Protein AF-A0A7V1ICW1-F1 (afdb_monomer)

Mean predicted aligned error: 18.24 Å

Secondary structure (DSSP, 8-state):
--------------------------------PPP---------------PPP--------PPP---------------------------HHHHHHHHHHHHHHHHHHHHHHHHTTTPPP--HHHHHB---SBPEEE--SSHHHHHHHHHHHHHHHHT-S-HHHHHHHHHHHHHHS--B-STTEE--EEEETT-SS-EEEEEEEEEEE----TT-PPEEEEEEEEEESS-HHHHHHHHHHHHHHHH-HHHHHHHHH--BHHHHHHHHHHHHHHTT-

Structure (mmCIF, N/CA/C/O backbone):
data_AF-A0A7V1ICW1-F1
#
_entry.id   AF-A0A7V1ICW1-F1
#
loop_
_atom_site.group_PDB
_atom_site.id
_atom_site.type_symbol
_atom_site.label_atom_id
_atom_site.label_alt_id
_atom_site.label_comp_id
_atom_site.label_asym_id
_atom_site.label_entity_id
_atom_site.label_seq_id
_atom_site.pdbx_PDB_ins_code
_atom_site.Cartn_x
_atom_site.Cartn_y
_atom_site.Cartn_z
_atom_site.occupancy
_atom_site.B_iso_or_equiv
_atom_site.auth_seq_id
_atom_site.auth_comp_id
_atom_site.auth_asym_id
_atom_site.auth_atom_id
_atom_site.pdbx_PDB_model_num
ATOM 1 N N . MET A 1 1 ? -9.438 1.870 57.650 1.00 34.34 1 MET A N 1
ATOM 2 C CA . MET A 1 1 ? -9.182 0.660 56.841 1.00 34.34 1 MET A CA 1
ATOM 3 C C . MET A 1 1 ? -10.329 0.538 55.841 1.00 34.34 1 MET A C 1
ATOM 5 O O . MET A 1 1 ? -11.460 0.419 56.280 1.00 34.34 1 MET A O 1
ATOM 9 N N . ARG A 1 2 ? -9.999 0.618 54.542 1.00 37.22 2 ARG A N 1
ATOM 10 C CA . ARG A 1 2 ? -10.827 0.477 53.319 1.00 37.22 2 ARG A CA 1
ATOM 11 C C . ARG A 1 2 ? -11.841 1.576 52.922 1.00 37.22 2 ARG A C 1
ATOM 13 O O . ARG A 1 2 ? -12.372 2.254 53.793 1.00 37.22 2 ARG A O 1
ATOM 20 N N . PRO A 1 3 ? -12.009 1.793 51.595 1.00 44.03 3 PRO A N 1
ATOM 21 C CA . PRO A 1 3 ? -12.274 3.101 51.007 1.00 44.03 3 PRO A CA 1
ATOM 22 C C . PRO A 1 3 ? -13.606 3.192 50.240 1.00 44.03 3 PRO A C 1
ATOM 24 O O . PRO A 1 3 ? -14.319 2.216 50.048 1.00 44.03 3 PRO A O 1
ATOM 27 N N . SER A 1 4 ? -13.880 4.423 49.814 1.00 38.97 4 SER A N 1
ATOM 28 C CA . SER A 1 4 ? -15.019 4.946 49.061 1.00 38.97 4 SER A CA 1
ATOM 29 C C . SER A 1 4 ? -15.261 4.317 47.683 1.00 38.97 4 SER A C 1
ATOM 31 O O . SER A 1 4 ? -14.354 4.326 46.848 1.00 38.97 4 SER A O 1
ATOM 33 N N . ASP A 1 5 ? -16.517 3.968 47.398 1.00 38.66 5 ASP A N 1
ATOM 34 C CA . ASP A 1 5 ? -17.036 3.831 46.036 1.00 38.66 5 ASP A CA 1
ATOM 35 C C . ASP A 1 5 ? -17.426 5.211 45.492 1.00 38.66 5 ASP A C 1
ATOM 37 O O . ASP A 1 5 ? -18.295 5.900 46.030 1.00 38.66 5 ASP A O 1
ATOM 41 N N . ARG A 1 6 ? -16.755 5.630 44.416 1.00 38.66 6 ARG A N 1
ATOM 42 C CA . ARG A 1 6 ? -17.116 6.802 43.617 1.00 38.66 6 ARG A CA 1
ATOM 43 C C . ARG A 1 6 ? -17.414 6.341 42.196 1.00 38.66 6 ARG A C 1
ATOM 45 O O . ARG A 1 6 ? -16.529 5.917 41.462 1.00 38.66 6 ARG A O 1
ATOM 52 N N . THR A 1 7 ? -18.682 6.447 41.828 1.00 43.31 7 THR A N 1
ATOM 53 C CA . THR A 1 7 ? -19.190 6.354 40.462 1.00 43.31 7 THR A CA 1
ATOM 54 C C . THR A 1 7 ? -18.927 7.668 39.720 1.00 43.31 7 THR A C 1
ATOM 56 O O . THR A 1 7 ? -19.392 8.719 40.159 1.00 43.31 7 THR A O 1
ATOM 59 N N . SER A 1 8 ? -18.239 7.620 38.580 1.00 35.22 8 SER A N 1
ATOM 60 C CA . SER A 1 8 ? -18.209 8.697 37.573 1.00 35.22 8 SER A CA 1
ATOM 61 C C . SER A 1 8 ? -17.767 8.085 36.239 1.00 35.22 8 SER A C 1
ATOM 63 O O . SER A 1 8 ? -16.682 7.523 36.144 1.00 35.22 8 SER A O 1
ATOM 65 N N . SER A 1 9 ? -18.688 7.922 35.291 1.00 35.72 9 SER A N 1
ATOM 66 C CA . SER A 1 9 ? -18.998 8.870 34.205 1.00 35.72 9 SER A CA 1
ATOM 67 C C . SER A 1 9 ? -18.291 8.477 32.903 1.00 35.72 9 SER A C 1
ATOM 69 O O . SER A 1 9 ? -17.176 8.907 32.618 1.00 35.72 9 SER A O 1
ATOM 71 N N . ALA A 1 10 ? -18.977 7.661 32.104 1.00 31.80 10 ALA A N 1
ATOM 72 C CA . ALA A 1 10 ? -18.651 7.439 30.705 1.00 31.80 10 ALA A CA 1
ATOM 73 C C . ALA A 1 10 ? -19.258 8.575 29.860 1.00 31.80 10 ALA A C 1
ATOM 75 O O . ALA A 1 10 ? -20.466 8.624 29.641 1.00 31.80 10 ALA A O 1
ATOM 76 N N . SER A 1 11 ? -18.415 9.495 29.398 1.00 37.97 11 SER A N 1
ATOM 77 C CA . SER A 1 11 ? -18.616 10.262 28.163 1.00 37.97 11 SER A CA 1
ATOM 78 C C . SER A 1 11 ? -18.105 9.378 27.008 1.00 37.97 11 SER A C 1
ATOM 80 O O . SER A 1 11 ? -17.059 8.754 27.121 1.00 37.97 11 SER A O 1
ATOM 82 N N . GLY A 1 12 ? -18.794 9.141 25.894 1.00 28.47 12 GLY A N 1
ATOM 83 C CA . GLY A 1 12 ? -19.665 10.021 25.127 1.00 28.47 12 GLY A CA 1
ATOM 84 C C . GLY A 1 12 ? -18.974 10.357 23.799 1.00 28.47 12 GLY A C 1
ATOM 85 O O . GLY A 1 12 ? -18.567 11.495 23.613 1.00 28.47 12 GLY A O 1
ATOM 86 N N . TRP A 1 13 ? -18.803 9.378 22.898 1.00 30.16 13 TRP A N 1
ATOM 87 C CA . TRP A 1 13 ? -18.283 9.592 21.534 1.00 30.16 13 TRP A CA 1
ATOM 88 C C . TRP A 1 13 ? -19.380 9.269 20.497 1.00 30.16 13 TRP A C 1
ATOM 90 O O . TRP A 1 13 ? -19.881 8.142 20.493 1.00 30.16 13 TRP A O 1
ATOM 100 N N . PRO A 1 14 ? -19.792 10.218 19.630 1.00 33.97 14 PRO A N 1
ATOM 101 C CA . PRO A 1 14 ? -20.944 10.050 18.748 1.00 33.97 14 PRO A CA 1
ATOM 102 C C . PRO A 1 14 ? -20.532 9.726 17.301 1.00 33.97 14 PRO A C 1
ATOM 104 O O . PRO A 1 14 ? -20.116 10.609 16.559 1.00 33.97 14 PRO A O 1
ATOM 107 N N . TRP A 1 15 ? -20.715 8.481 16.850 1.00 34.22 15 TRP A N 1
ATOM 108 C CA . TRP A 1 15 ? -20.766 8.174 15.403 1.00 34.22 15 TRP A CA 1
ATOM 109 C C . TRP A 1 15 ? -21.850 7.159 14.997 1.00 34.22 15 TRP A C 1
ATOM 111 O O . TRP A 1 15 ? -22.071 6.911 13.812 1.00 34.22 15 TRP A O 1
ATOM 121 N N . ALA A 1 16 ? -22.627 6.630 15.943 1.00 32.66 16 ALA A N 1
ATOM 122 C CA . ALA A 1 16 ? -23.669 5.648 15.654 1.00 32.66 16 ALA A CA 1
ATOM 123 C C . ALA A 1 16 ? -25.040 6.299 15.390 1.00 32.66 16 ALA A C 1
ATOM 125 O O . ALA A 1 16 ? -25.908 6.269 16.256 1.00 32.66 16 ALA A O 1
ATOM 126 N N . ALA A 1 17 ? -25.270 6.868 14.198 1.00 31.36 17 ALA A N 1
ATOM 127 C CA . ALA A 1 17 ? -26.638 7.161 13.736 1.00 31.36 17 ALA A CA 1
ATOM 128 C C . ALA A 1 17 ? -26.757 7.465 12.228 1.00 31.36 17 ALA A C 1
ATOM 130 O O . ALA A 1 17 ? -26.978 8.617 11.851 1.00 31.36 17 ALA A O 1
ATOM 131 N N . ARG A 1 18 ? -26.753 6.440 11.355 1.00 30.56 18 ARG A N 1
ATOM 132 C CA . ARG A 1 18 ? -27.655 6.426 10.177 1.00 30.56 18 ARG A CA 1
ATOM 133 C C . ARG A 1 18 ? -27.788 5.048 9.515 1.00 30.56 18 ARG A C 1
ATOM 135 O O . ARG A 1 18 ? -27.240 4.790 8.453 1.00 30.56 18 ARG A O 1
ATOM 142 N N . CYS A 1 19 ? -28.617 4.181 10.092 1.00 28.89 19 CYS A N 1
ATOM 143 C CA . CYS A 1 19 ? -29.164 3.022 9.386 1.00 28.89 19 CYS A CA 1
ATOM 144 C C . CYS A 1 19 ? -30.633 3.316 9.037 1.00 28.89 19 CYS A C 1
ATOM 146 O O . CYS A 1 19 ? -31.509 3.260 9.900 1.00 28.89 19 CYS A O 1
ATOM 148 N N . ARG A 1 20 ? -30.930 3.668 7.777 1.00 32.91 20 ARG A N 1
ATOM 149 C CA . ARG A 1 20 ? -32.311 3.700 7.260 1.00 32.91 20 ARG A CA 1
ATOM 150 C C . ARG A 1 20 ? -32.438 2.854 5.997 1.00 32.91 20 ARG A C 1
ATOM 152 O O . ARG A 1 20 ? -32.025 3.246 4.915 1.00 32.91 20 ARG A O 1
ATOM 159 N N . ARG A 1 21 ? -33.075 1.698 6.205 1.00 34.56 21 ARG A N 1
ATOM 160 C CA . ARG A 1 21 ? -33.970 0.943 5.313 1.00 34.56 21 ARG A CA 1
ATOM 161 C C . ARG A 1 21 ? -34.035 1.411 3.850 1.00 34.56 21 ARG A C 1
ATOM 163 O O . ARG A 1 21 ? -34.712 2.389 3.546 1.00 34.56 21 ARG A O 1
ATOM 170 N N . ARG A 1 22 ? -33.606 0.533 2.940 1.00 31.30 22 ARG A N 1
ATOM 171 C CA . ARG A 1 22 ? -34.372 0.222 1.721 1.00 31.30 22 ARG A CA 1
ATOM 172 C C . ARG A 1 22 ? -34.403 -1.289 1.491 1.00 31.30 22 ARG A C 1
ATOM 174 O O . ARG A 1 22 ? -33.505 -1.865 0.897 1.00 31.30 22 ARG A O 1
ATOM 181 N N . ARG A 1 23 ? -35.489 -1.921 1.951 1.00 34.69 23 ARG A N 1
ATOM 182 C CA . ARG A 1 23 ? -35.985 -3.181 1.383 1.00 34.69 23 ARG A CA 1
ATOM 183 C C . ARG A 1 23 ? -36.550 -2.863 -0.001 1.00 34.69 23 ARG A C 1
ATOM 185 O O . ARG A 1 23 ? -37.497 -2.085 -0.089 1.00 34.69 23 ARG A O 1
ATOM 192 N N . ARG A 1 24 ? -36.045 -3.505 -1.054 1.00 32.84 24 ARG A N 1
ATOM 193 C CA . ARG A 1 24 ? -36.865 -3.837 -2.224 1.00 32.84 24 ARG A CA 1
ATOM 194 C C . ARG A 1 24 ? -36.588 -5.272 -2.638 1.00 32.84 24 ARG A C 1
ATOM 196 O O . ARG A 1 24 ? -35.480 -5.648 -2.991 1.00 32.84 24 ARG A O 1
ATOM 203 N N . SER A 1 25 ? -37.654 -6.046 -2.522 1.00 32.25 25 SER A N 1
ATOM 204 C CA . SER A 1 25 ? -37.832 -7.401 -2.999 1.00 32.25 25 SER A CA 1
ATOM 205 C C . SER A 1 25 ? -37.635 -7.480 -4.509 1.00 32.25 25 SER A C 1
ATOM 207 O O . SER A 1 25 ? -38.340 -6.793 -5.247 1.00 32.25 25 SER A O 1
ATOM 209 N N . THR A 1 26 ? -36.797 -8.399 -4.973 1.00 33.81 26 THR A N 1
ATOM 210 C CA . THR A 1 26 ? -37.049 -9.080 -6.244 1.00 33.81 26 THR A CA 1
ATOM 211 C C . THR A 1 26 ? -36.950 -10.582 -6.021 1.00 33.81 26 THR A C 1
ATOM 213 O O . THR A 1 26 ? -35.966 -11.136 -5.544 1.00 33.81 26 THR A O 1
ATOM 216 N N . ARG A 1 27 ? -38.100 -11.197 -6.269 1.00 26.81 27 ARG A N 1
ATOM 217 C CA . ARG A 1 27 ? -38.447 -12.605 -6.195 1.00 26.81 27 ARG A CA 1
ATOM 218 C C . ARG A 1 27 ? -37.697 -13.347 -7.303 1.00 26.81 27 ARG A C 1
ATOM 220 O O . ARG A 1 27 ? -38.063 -13.204 -8.464 1.00 26.81 27 ARG A O 1
ATOM 227 N N . TRP A 1 28 ? -36.692 -14.145 -6.955 1.00 28.38 28 TRP A N 1
ATOM 228 C CA . TRP A 1 28 ? -36.103 -15.105 -7.888 1.00 28.38 28 TRP A CA 1
ATOM 229 C C . TRP A 1 28 ? -36.909 -16.403 -7.828 1.00 28.38 28 TRP A C 1
ATOM 231 O O . TRP A 1 28 ? -36.978 -17.069 -6.797 1.00 28.38 28 TRP A O 1
ATOM 241 N N . LYS A 1 29 ? -37.597 -16.705 -8.934 1.00 29.62 29 LYS A N 1
ATOM 242 C CA . LYS A 1 29 ? -38.278 -17.981 -9.164 1.00 29.62 29 LYS A CA 1
ATOM 243 C C . LYS A 1 29 ? -37.225 -19.089 -9.209 1.00 29.62 29 LYS A C 1
ATOM 245 O O . LYS A 1 29 ? -36.349 -19.070 -10.066 1.00 29.62 29 LYS A O 1
ATOM 250 N N . MET A 1 30 ? -37.359 -20.057 -8.308 1.00 29.59 30 MET A N 1
ATOM 251 C CA . MET A 1 30 ? -36.755 -21.380 -8.437 1.00 29.59 30 MET A CA 1
ATOM 252 C C . MET A 1 30 ? -37.427 -22.101 -9.609 1.00 29.59 30 MET A C 1
ATOM 254 O O . MET A 1 30 ? -38.637 -22.318 -9.589 1.00 29.59 30 MET A O 1
ATOM 258 N N . SER A 1 31 ? -36.647 -22.476 -10.616 1.00 35.06 31 SER A N 1
ATOM 259 C CA . SER A 1 31 ? -37.045 -23.436 -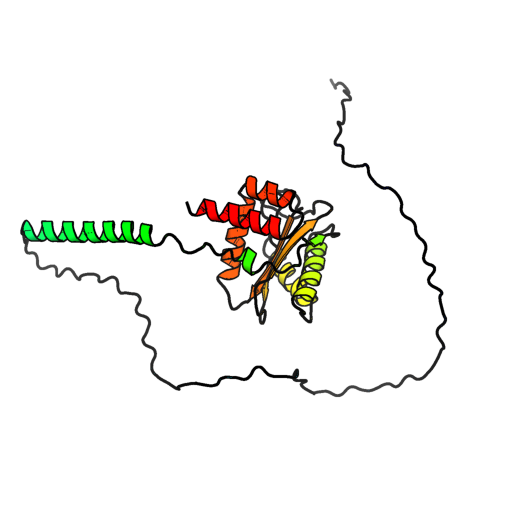11.645 1.00 35.06 31 SER A CA 1
ATOM 260 C C . SER A 1 31 ? -36.025 -24.573 -11.672 1.00 35.06 31 SER A C 1
ATOM 262 O O . SER A 1 31 ? -34.949 -24.448 -12.247 1.00 35.06 31 SER A O 1
ATOM 264 N N . SER A 1 32 ? -36.374 -25.626 -10.931 1.00 32.81 32 SER A N 1
ATOM 265 C CA . SER A 1 32 ? -36.224 -27.057 -11.241 1.00 32.81 32 SER A CA 1
ATOM 266 C C . SER A 1 32 ? -35.111 -27.517 -12.199 1.00 32.81 32 SER A C 1
ATOM 268 O O . SER A 1 32 ? -35.171 -27.287 -13.406 1.00 32.81 32 SER A O 1
ATOM 270 N N . CYS A 1 33 ? -34.198 -28.323 -11.644 1.00 27.61 33 CYS A N 1
ATOM 271 C CA . CYS A 1 33 ? -33.377 -29.315 -12.345 1.00 27.61 33 CYS A CA 1
ATOM 272 C C . CYS A 1 33 ? -34.229 -30.411 -13.015 1.00 27.61 33 CYS A C 1
ATOM 274 O O . CYS A 1 33 ? -35.233 -30.829 -12.431 1.00 27.61 33 CYS A O 1
ATOM 276 N N . PRO A 1 34 ? -33.757 -31.007 -14.122 1.00 40.69 34 PRO A N 1
ATOM 277 C CA . PRO A 1 34 ? -34.065 -32.384 -14.489 1.00 40.69 34 PRO A CA 1
ATOM 278 C C . PRO A 1 34 ? -32.923 -33.350 -14.082 1.00 40.69 34 PRO A C 1
ATOM 280 O O . PRO A 1 34 ? -31.760 -32.939 -14.036 1.00 40.69 34 PRO A O 1
ATOM 283 N N . PRO A 1 35 ? -33.213 -34.634 -13.782 1.00 44.28 35 PRO A N 1
ATOM 284 C CA . PRO A 1 35 ? -32.207 -35.597 -13.346 1.00 44.28 35 PRO A CA 1
ATOM 285 C C . PRO A 1 35 ? -31.654 -36.469 -14.486 1.00 44.28 35 PRO A C 1
ATOM 287 O O . PRO A 1 35 ? -32.382 -36.891 -15.381 1.00 44.28 35 PRO A O 1
ATOM 290 N N . GLY A 1 36 ? -30.388 -36.868 -14.327 1.00 29.86 36 GLY A N 1
ATOM 291 C CA . GLY A 1 36 ? -29.907 -38.207 -14.682 1.00 29.86 36 GLY A CA 1
ATOM 292 C C . GLY A 1 36 ? -29.057 -38.338 -15.950 1.00 29.86 36 GLY A C 1
ATOM 293 O O . GLY A 1 36 ? -29.565 -38.227 -17.057 1.00 29.86 36 GLY A O 1
ATOM 294 N N . ARG A 1 37 ? -27.801 -38.777 -15.788 1.00 32.34 37 ARG A N 1
ATOM 295 C CA . ARG A 1 37 ? -27.348 -40.182 -15.951 1.00 32.34 37 ARG A CA 1
ATOM 296 C C . ARG A 1 37 ? -25.849 -40.237 -16.271 1.00 32.34 37 ARG A C 1
ATOM 298 O O . ARG A 1 37 ? -25.343 -39.433 -17.039 1.00 32.34 37 ARG A O 1
ATOM 305 N N . GLY A 1 38 ? -25.201 -41.290 -15.769 1.00 29.59 38 GLY A N 1
ATOM 306 C CA . GLY A 1 38 ? -24.074 -41.925 -16.458 1.00 29.59 38 GLY A CA 1
ATOM 307 C C . GLY A 1 38 ? -22.689 -41.518 -15.978 1.00 29.59 38 GLY A C 1
ATOM 308 O O . GLY A 1 38 ? -22.057 -40.634 -16.542 1.00 29.59 38 GLY A O 1
ATOM 309 N N . GLY A 1 39 ? -22.187 -42.228 -14.967 1.00 30.64 39 GLY A N 1
ATOM 310 C CA . GLY A 1 39 ? -20.766 -42.234 -14.660 1.00 30.64 39 GLY A CA 1
ATOM 311 C C . GLY A 1 39 ? -19.970 -42.924 -15.767 1.00 30.64 39 GLY A C 1
ATOM 312 O O . GLY A 1 39 ? -20.335 -44.007 -16.218 1.00 30.64 39 GLY A O 1
ATOM 313 N N . THR A 1 40 ? -18.835 -42.332 -16.130 1.00 33.78 40 THR A N 1
ATOM 314 C CA . THR A 1 40 ? -17.766 -43.047 -16.827 1.00 33.78 40 THR A CA 1
ATOM 315 C C . THR A 1 40 ? -16.438 -42.671 -16.191 1.00 33.78 40 THR A C 1
ATOM 317 O O . THR A 1 40 ? -15.998 -41.525 -16.209 1.00 33.78 40 THR A O 1
ATOM 320 N N . ARG A 1 41 ? -15.834 -43.678 -15.565 1.00 32.28 41 ARG A N 1
ATOM 321 C CA . ARG A 1 41 ? -14.498 -43.691 -14.979 1.00 32.28 41 ARG A CA 1
ATOM 322 C C . ARG A 1 41 ? -13.478 -43.616 -16.121 1.00 32.28 41 ARG A C 1
ATOM 324 O O . ARG A 1 41 ? -13.393 -44.562 -16.897 1.00 32.28 41 ARG A O 1
ATOM 331 N N . ILE A 1 42 ? -12.682 -42.548 -16.202 1.00 37.34 42 ILE A N 1
ATOM 332 C CA . ILE A 1 42 ? -11.518 -42.489 -17.100 1.00 37.34 42 ILE A CA 1
ATOM 333 C C . ILE A 1 42 ? -10.239 -42.466 -16.261 1.00 37.34 42 ILE A C 1
ATOM 335 O O . ILE A 1 42 ? -9.993 -41.566 -15.462 1.00 37.34 42 ILE A O 1
ATOM 339 N N . ARG A 1 43 ? -9.465 -43.544 -16.432 1.00 31.70 43 ARG A N 1
ATOM 340 C CA . ARG A 1 43 ? -8.095 -43.747 -15.952 1.00 31.70 43 ARG A CA 1
ATOM 341 C C . ARG A 1 43 ? -7.162 -42.676 -16.518 1.00 31.70 43 ARG A C 1
ATOM 343 O O . ARG A 1 43 ? -7.300 -42.268 -17.665 1.00 31.70 43 ARG A O 1
ATOM 350 N N . GLY A 1 44 ? -6.175 -42.298 -15.710 1.00 29.05 44 GLY A N 1
ATOM 351 C CA . GLY A 1 44 ? -5.176 -41.296 -16.048 1.00 29.05 44 GLY A CA 1
ATOM 352 C C . GLY A 1 44 ? -4.316 -41.625 -17.268 1.00 29.05 44 GLY A C 1
ATOM 353 O O . GLY A 1 44 ? -4.025 -42.784 -17.571 1.00 29.05 44 GLY A O 1
ATOM 354 N N . ARG A 1 45 ? -3.841 -40.554 -17.902 1.00 30.73 45 ARG A N 1
ATOM 355 C CA . ARG A 1 45 ? -2.711 -40.566 -18.823 1.00 30.73 45 ARG A CA 1
ATOM 356 C C . ARG A 1 45 ? -1.686 -39.554 -18.316 1.00 30.73 45 ARG A C 1
ATOM 358 O O . ARG A 1 45 ? -2.005 -38.392 -18.090 1.00 30.73 45 ARG A O 1
ATOM 365 N N . LYS A 1 46 ? -0.476 -40.050 -18.060 1.00 33.00 46 LYS A N 1
ATOM 366 C CA . LYS A 1 46 ? 0.717 -39.252 -17.776 1.00 33.00 46 LYS A CA 1
ATOM 367 C C . LYS A 1 46 ? 1.134 -38.507 -19.045 1.00 33.00 46 LYS A C 1
ATOM 369 O O . LYS A 1 46 ? 1.111 -39.107 -20.114 1.00 33.00 46 LYS A O 1
ATOM 374 N N . GLY A 1 47 ? 1.624 -37.283 -18.860 1.00 40.72 47 GLY A N 1
ATOM 375 C CA . GLY A 1 47 ? 2.558 -36.622 -19.769 1.00 40.72 47 GLY A CA 1
ATOM 376 C C . GLY A 1 47 ? 1.924 -35.952 -20.980 1.00 40.72 47 GLY A C 1
ATOM 377 O O . GLY A 1 47 ? 1.893 -36.537 -22.049 1.00 40.72 47 GLY A O 1
ATOM 378 N N . GLU A 1 48 ? 1.528 -34.692 -20.821 1.00 32.88 48 GLU A N 1
ATOM 379 C CA . GLU A 1 48 ? 1.449 -33.742 -21.931 1.00 32.88 48 GLU A CA 1
ATOM 380 C C . GLU A 1 48 ? 1.747 -32.344 -21.378 1.00 32.88 48 GLU A C 1
ATOM 382 O O . GLU A 1 48 ? 1.007 -31.782 -20.570 1.00 32.88 48 GLU A O 1
ATOM 387 N N . SER A 1 49 ? 2.918 -31.828 -21.744 1.00 33.75 49 SER A N 1
ATOM 388 C CA . SER A 1 49 ? 3.353 -30.462 -21.485 1.00 33.75 49 SER A CA 1
ATOM 389 C C . SER A 1 49 ? 2.507 -29.510 -22.326 1.00 33.75 49 SER A C 1
ATOM 391 O O . SER A 1 49 ? 2.726 -29.376 -23.531 1.00 33.75 49 SER A O 1
ATOM 393 N N . VAL A 1 50 ? 1.536 -28.857 -21.695 1.00 35.41 50 VAL A N 1
ATOM 394 C CA . VAL A 1 50 ? 0.719 -27.825 -22.334 1.00 35.41 50 VAL A CA 1
ATOM 395 C C . VAL A 1 50 ? 1.508 -26.516 -22.331 1.00 35.41 50 VAL A C 1
ATOM 397 O O . VAL A 1 50 ? 1.664 -25.871 -21.295 1.00 35.41 50 VAL A O 1
ATOM 400 N N . GLN A 1 51 ? 2.033 -26.140 -23.496 1.00 36.56 51 GLN A N 1
ATOM 401 C CA . GLN A 1 51 ? 2.506 -24.780 -23.748 1.00 36.56 51 GLN A CA 1
ATOM 402 C C . GLN A 1 51 ? 1.306 -23.816 -23.798 1.00 36.56 51 GLN A C 1
ATOM 404 O O . GLN A 1 51 ? 0.302 -24.147 -24.434 1.00 36.56 51 GLN A O 1
ATOM 409 N N . PRO A 1 52 ? 1.377 -22.622 -23.184 1.00 42.66 52 PRO A N 1
ATOM 410 C CA . PRO A 1 52 ? 0.378 -21.586 -23.413 1.00 42.66 52 PRO A CA 1
ATOM 411 C C . PRO A 1 52 ? 0.551 -20.948 -24.807 1.00 42.66 52 PRO A C 1
ATOM 413 O O . PRO A 1 52 ? 1.677 -20.835 -25.299 1.00 42.66 52 PRO A O 1
ATOM 416 N N . PRO A 1 53 ? -0.547 -20.521 -25.459 1.00 41.41 53 PRO A N 1
ATOM 417 C CA . PRO A 1 53 ? -0.517 -20.044 -26.833 1.00 41.41 53 PRO A CA 1
ATOM 418 C C . PRO A 1 53 ? -0.189 -18.539 -26.928 1.00 41.41 53 PRO A C 1
ATOM 420 O O . PRO A 1 53 ? -0.708 -17.735 -26.157 1.00 41.41 53 PRO A O 1
ATOM 423 N N . PHE A 1 54 ? 0.575 -18.190 -27.973 1.00 42.72 54 PHE A N 1
ATOM 424 C CA . PHE A 1 54 ? 0.763 -16.865 -28.606 1.00 42.72 54 PHE A CA 1
ATOM 425 C C . PHE A 1 54 ? 1.852 -15.893 -28.082 1.00 42.72 54 PHE A C 1
ATOM 427 O O . PHE A 1 54 ? 2.270 -15.956 -26.930 1.00 42.72 54 PHE A O 1
ATOM 434 N N . PRO A 1 55 ? 2.401 -15.035 -28.983 1.00 37.81 55 PRO A N 1
ATOM 435 C CA . PRO A 1 55 ? 3.843 -14.885 -29.147 1.00 37.81 55 PRO A CA 1
ATOM 436 C C . PRO A 1 55 ? 4.267 -13.409 -29.111 1.00 37.81 55 PRO A C 1
ATOM 438 O O . PRO A 1 55 ? 3.925 -12.625 -29.998 1.00 37.81 55 PRO A O 1
ATOM 441 N N . TRP A 1 56 ? 5.100 -13.011 -28.158 1.00 37.69 56 TRP A N 1
ATOM 442 C CA . TRP A 1 56 ? 5.881 -11.797 -28.374 1.00 37.69 56 TRP A CA 1
ATOM 443 C C . TRP A 1 56 ? 7.084 -12.181 -29.243 1.00 37.69 56 TRP A C 1
ATOM 445 O O . TRP A 1 56 ? 7.894 -13.036 -28.889 1.00 37.69 56 TRP A O 1
ATOM 455 N N . ARG A 1 57 ? 7.141 -11.625 -30.458 1.00 32.47 57 ARG A N 1
ATOM 456 C CA . ARG A 1 57 ? 8.274 -11.802 -31.369 1.00 32.47 57 ARG A CA 1
ATOM 457 C C . ARG A 1 57 ? 9.544 -11.312 -30.685 1.00 32.47 57 ARG A C 1
ATOM 459 O O . ARG A 1 57 ? 9.655 -10.140 -30.338 1.00 32.47 57 ARG A O 1
ATOM 466 N N . ALA A 1 58 ? 10.510 -12.215 -30.595 1.00 32.25 58 ALA A N 1
ATOM 467 C CA . ALA A 1 58 ? 11.909 -11.891 -30.424 1.00 32.25 58 ALA A CA 1
ATOM 468 C C . ALA A 1 58 ? 12.376 -11.042 -31.618 1.00 32.25 58 ALA A C 1
ATOM 470 O O . ALA A 1 58 ? 12.414 -11.516 -32.754 1.00 32.25 58 ALA A O 1
ATOM 471 N N . ALA A 1 59 ? 12.749 -9.790 -31.365 1.00 31.83 59 ALA A N 1
ATOM 472 C CA . ALA A 1 59 ? 13.697 -9.091 -32.219 1.00 31.83 59 ALA A CA 1
ATOM 473 C C . ALA A 1 59 ? 15.094 -9.576 -31.815 1.00 31.83 59 ALA A C 1
ATOM 475 O O . ALA A 1 59 ? 15.765 -9.004 -30.961 1.00 31.83 59 ALA A O 1
ATOM 476 N N . SER A 1 60 ? 15.491 -10.711 -32.385 1.00 35.53 60 SER A N 1
ATOM 477 C CA . SER A 1 60 ? 16.849 -11.231 -32.319 1.00 35.53 60 SER A CA 1
ATOM 478 C C . SER A 1 60 ? 17.759 -10.370 -33.193 1.00 35.53 60 SER A C 1
ATOM 480 O O . SER A 1 60 ? 17.745 -10.484 -34.417 1.00 35.53 60 SER A O 1
ATOM 482 N N . GLY A 1 61 ? 18.559 -9.530 -32.547 1.00 30.22 61 GLY A N 1
ATOM 483 C CA . GLY A 1 61 ? 19.748 -8.901 -33.110 1.00 30.22 61 GLY A CA 1
ATOM 484 C C . GLY A 1 61 ? 20.885 -9.052 -32.110 1.00 30.22 61 GLY A C 1
ATOM 485 O O . GLY A 1 61 ? 21.178 -8.128 -31.364 1.00 30.22 61 GLY A O 1
ATOM 486 N N . ALA A 1 62 ? 21.477 -10.244 -32.043 1.00 32.62 62 ALA A N 1
ATOM 487 C CA . ALA A 1 62 ? 22.694 -10.479 -31.279 1.00 32.62 62 ALA A CA 1
ATOM 488 C C . ALA A 1 62 ? 23.914 -10.274 -32.187 1.00 32.62 62 ALA A C 1
ATOM 490 O O . ALA A 1 62 ? 24.020 -10.971 -33.199 1.00 32.62 62 ALA A O 1
ATOM 491 N N . PRO A 1 63 ? 24.890 -9.437 -31.809 1.00 34.88 63 PRO A N 1
ATOM 492 C CA . PRO A 1 63 ? 26.281 -9.714 -32.096 1.00 34.88 63 PRO A CA 1
ATOM 493 C C . PRO A 1 63 ? 26.828 -10.624 -30.993 1.00 34.88 63 PRO A C 1
ATOM 495 O O . PRO A 1 63 ? 26.717 -10.349 -29.798 1.00 34.88 63 PRO A O 1
ATOM 498 N N . ARG A 1 64 ? 27.406 -11.744 -31.425 1.00 35.62 64 ARG A N 1
ATOM 499 C CA . ARG A 1 64 ? 28.238 -12.615 -30.597 1.00 35.62 64 ARG A CA 1
ATOM 500 C C . ARG A 1 64 ? 29.502 -11.864 -30.179 1.00 35.62 64 ARG A C 1
ATOM 502 O O . ARG A 1 64 ? 30.093 -11.199 -31.017 1.00 35.62 64 ARG A O 1
ATOM 509 N N . GLY A 1 65 ? 29.929 -12.120 -28.944 1.00 34.16 65 GLY A N 1
ATOM 510 C CA . GLY A 1 65 ? 31.332 -12.309 -28.565 1.00 34.16 65 GLY A CA 1
ATOM 511 C C . GLY A 1 65 ? 32.258 -11.101 -28.688 1.00 34.16 65 GLY A C 1
ATOM 512 O O . GLY A 1 65 ? 32.660 -10.722 -29.780 1.00 34.16 65 GLY A O 1
ATOM 513 N N . GLY A 1 66 ? 32.688 -10.583 -27.542 1.00 31.48 66 GLY A N 1
ATOM 514 C CA . GLY A 1 66 ? 33.800 -9.646 -27.462 1.00 31.48 66 GLY A CA 1
ATOM 515 C C . GLY A 1 66 ? 34.012 -9.187 -26.030 1.00 31.48 66 GLY A C 1
ATOM 516 O O . GLY A 1 66 ? 33.342 -8.266 -25.584 1.00 31.48 66 GLY A O 1
ATOM 517 N N . ASP A 1 67 ? 34.887 -9.906 -25.334 1.00 32.91 67 ASP A N 1
ATOM 518 C CA . ASP A 1 67 ? 35.738 -9.478 -24.223 1.00 32.91 67 ASP A CA 1
ATOM 519 C C . ASP A 1 67 ? 35.169 -8.497 -23.193 1.00 32.91 67 ASP A C 1
ATOM 521 O O . ASP A 1 67 ? 35.043 -7.294 -23.411 1.00 32.91 67 ASP A O 1
ATOM 525 N N . SER A 1 68 ? 34.957 -9.026 -21.989 1.00 37.06 68 SER A N 1
ATOM 526 C CA . SER A 1 68 ? 34.833 -8.264 -20.751 1.00 37.06 68 SER A CA 1
ATOM 527 C C . SER A 1 68 ? 35.979 -7.251 -20.598 1.00 37.06 68 SER A C 1
ATOM 529 O O . SER A 1 68 ? 37.119 -7.666 -20.372 1.00 37.06 68 SER A O 1
ATOM 531 N N . PRO A 1 69 ? 35.725 -5.931 -20.564 1.00 37.03 69 PRO A N 1
ATOM 532 C CA . PRO A 1 69 ? 36.614 -5.029 -19.869 1.00 37.03 69 PRO A CA 1
ATOM 533 C C . PRO A 1 69 ? 36.162 -5.029 -18.412 1.00 37.03 69 PRO A C 1
ATOM 535 O O . PRO A 1 69 ? 35.095 -4.517 -18.072 1.00 37.03 69 PRO A O 1
ATOM 538 N N . GLY A 1 70 ? 36.970 -5.646 -17.548 1.00 36.19 70 GLY A N 1
ATOM 539 C CA . GLY A 1 70 ? 36.812 -5.551 -16.104 1.00 36.19 70 GLY A CA 1
ATOM 540 C C . GLY A 1 70 ? 36.558 -4.099 -15.710 1.00 36.19 70 GLY A C 1
ATOM 541 O O . GLY A 1 70 ? 37.375 -3.217 -15.993 1.00 36.19 70 GLY A O 1
ATOM 542 N N . GLY A 1 71 ? 35.395 -3.869 -15.098 1.00 32.22 71 GLY A N 1
ATOM 543 C CA . GLY A 1 71 ? 35.004 -2.600 -14.512 1.00 32.22 71 GLY A CA 1
ATOM 544 C C . GLY A 1 71 ? 35.999 -2.232 -13.426 1.00 32.22 71 GLY A C 1
ATOM 545 O O . GLY A 1 71 ? 35.826 -2.565 -12.257 1.00 32.22 71 GLY A O 1
ATOM 546 N N . ARG A 1 72 ? 37.066 -1.548 -13.835 1.00 33.97 72 ARG A N 1
ATOM 547 C CA . ARG A 1 72 ? 37.866 -0.715 -12.956 1.00 33.97 72 ARG A CA 1
ATOM 548 C C . ARG A 1 72 ? 36.894 0.292 -12.355 1.00 33.97 72 ARG A C 1
ATOM 550 O O . ARG A 1 72 ? 36.457 1.220 -13.031 1.00 33.97 72 ARG A O 1
ATOM 557 N N . VAL A 1 73 ? 36.578 0.105 -11.074 1.00 43.62 73 VAL A N 1
ATOM 558 C CA . VAL A 1 73 ? 36.362 1.232 -10.161 1.00 43.62 73 VAL A CA 1
ATOM 559 C C . VAL A 1 73 ? 37.334 2.342 -10.569 1.00 43.62 73 VAL A C 1
ATOM 561 O O . VAL A 1 73 ? 38.498 2.015 -10.828 1.00 43.62 73 VAL A O 1
ATOM 564 N N . PRO A 1 74 ? 36.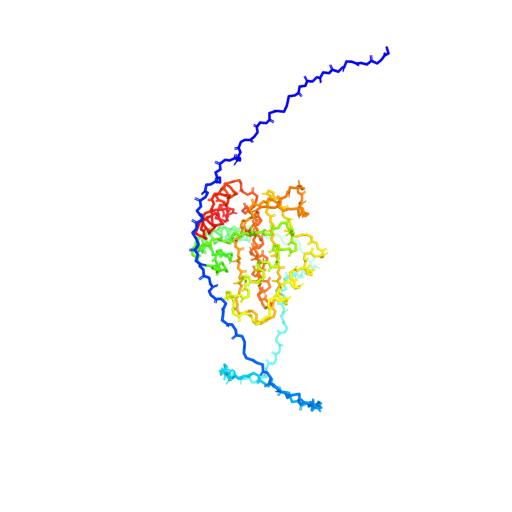914 3.614 -10.700 1.00 36.66 74 PRO A N 1
ATOM 565 C CA . PRO A 1 74 ? 37.862 4.687 -10.933 1.00 36.66 74 PRO A CA 1
ATOM 566 C C . PRO A 1 74 ? 38.876 4.591 -9.806 1.00 36.66 74 PRO A C 1
ATOM 568 O O . PRO A 1 74 ? 38.542 4.819 -8.643 1.00 36.66 74 PRO A O 1
ATOM 571 N N . GLY A 1 75 ? 40.076 4.120 -10.150 1.00 32.34 75 GLY A N 1
ATOM 572 C CA . GLY A 1 75 ? 41.174 4.039 -9.222 1.00 32.34 75 GLY A CA 1
ATOM 573 C C . GLY A 1 75 ? 41.308 5.439 -8.674 1.00 32.34 75 GLY A C 1
ATOM 574 O O . GLY A 1 75 ? 41.579 6.375 -9.424 1.00 32.34 75 GLY A O 1
ATOM 575 N N . MET A 1 76 ? 41.039 5.580 -7.381 1.00 35.50 76 MET A N 1
ATOM 576 C CA . MET A 1 76 ? 41.625 6.624 -6.575 1.00 35.50 76 MET A CA 1
ATOM 577 C C . MET A 1 76 ? 43.092 6.638 -6.987 1.00 35.50 76 MET A C 1
ATOM 579 O O . MET A 1 76 ? 43.822 5.689 -6.700 1.00 35.50 76 MET A O 1
ATOM 583 N N . VAL A 1 77 ? 43.470 7.624 -7.806 1.00 35.31 77 VAL A N 1
ATOM 584 C CA . VAL A 1 77 ? 44.852 7.839 -8.213 1.00 35.31 77 VAL A CA 1
ATOM 585 C C . VAL A 1 77 ? 45.543 8.236 -6.926 1.00 35.31 77 VAL A C 1
ATOM 587 O O . VAL A 1 77 ? 45.600 9.402 -6.5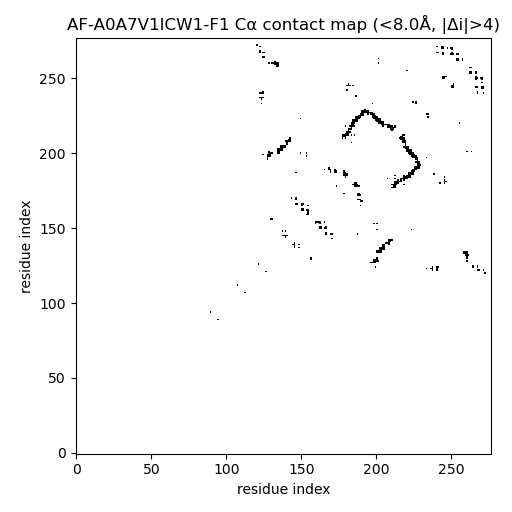46 1.00 35.31 77 VAL A O 1
ATOM 590 N N . MET A 1 78 ? 45.978 7.221 -6.193 1.00 33.50 78 MET A N 1
ATOM 591 C CA . MET A 1 78 ? 46.940 7.347 -5.135 1.00 33.50 78 MET A CA 1
ATOM 592 C C . MET A 1 78 ? 48.200 7.756 -5.877 1.00 33.50 78 MET A C 1
ATOM 594 O O . MET A 1 78 ? 48.895 6.922 -6.456 1.00 33.50 78 MET A O 1
ATOM 598 N N . LEU A 1 79 ? 48.405 9.072 -5.978 1.00 39.00 79 LEU A N 1
ATOM 599 C CA . LEU A 1 79 ? 49.701 9.635 -6.299 1.00 39.00 79 LEU A CA 1
ATOM 600 C C . LEU A 1 79 ? 50.676 8.941 -5.356 1.00 39.00 79 LEU A C 1
ATOM 602 O O . LEU A 1 79 ? 50.690 9.206 -4.154 1.00 39.00 79 LEU A O 1
ATOM 606 N N . ALA A 1 80 ? 51.432 7.996 -5.906 1.00 38.06 80 ALA A N 1
ATOM 607 C CA . ALA A 1 80 ? 52.623 7.490 -5.277 1.00 38.06 80 ALA A CA 1
ATOM 608 C C . ALA A 1 80 ? 53.515 8.714 -5.096 1.00 38.06 80 ALA A C 1
ATOM 610 O O . ALA A 1 80 ? 54.132 9.201 -6.043 1.00 38.06 80 ALA A O 1
ATOM 611 N N . MET A 1 81 ? 53.500 9.270 -3.886 1.00 38.62 81 MET A N 1
ATOM 612 C CA . MET A 1 81 ? 54.512 10.210 -3.466 1.00 38.62 81 MET A CA 1
ATOM 613 C C . MET A 1 81 ? 55.818 9.435 -3.484 1.00 38.62 81 MET A C 1
ATOM 615 O O . MET A 1 81 ? 56.119 8.661 -2.577 1.00 38.62 81 MET A O 1
ATOM 619 N N . GLY A 1 82 ? 56.558 9.605 -4.579 1.00 38.97 82 GLY A N 1
ATOM 620 C CA . GLY A 1 82 ? 57.981 9.356 -4.604 1.00 38.97 82 GLY A CA 1
ATOM 621 C C . GLY A 1 82 ? 58.574 10.160 -3.462 1.00 38.97 82 GLY A C 1
ATOM 622 O O . GLY A 1 82 ? 58.656 11.384 -3.521 1.00 38.97 82 GLY A O 1
ATOM 623 N N . ASN A 1 83 ? 58.909 9.453 -2.389 1.00 49.94 83 ASN A N 1
ATOM 624 C CA . ASN A 1 83 ? 59.645 9.976 -1.259 1.00 49.94 83 ASN A CA 1
ATOM 625 C C . ASN A 1 83 ? 61.100 10.188 -1.697 1.00 49.94 83 ASN A C 1
ATOM 627 O O . ASN A 1 83 ? 61.994 9.425 -1.346 1.00 49.94 83 ASN A O 1
ATOM 631 N N . SER A 1 84 ? 61.321 11.201 -2.527 1.00 48.19 84 SER A N 1
ATOM 632 C CA . SER A 1 84 ? 62.619 11.831 -2.722 1.00 48.19 84 SER A CA 1
ATOM 633 C C . SER A 1 84 ? 62.584 13.121 -1.915 1.00 48.19 84 SER A C 1
ATOM 635 O O . SER A 1 84 ? 61.910 14.076 -2.299 1.00 48.19 84 SER A O 1
ATOM 637 N N . GLY A 1 85 ? 63.240 13.100 -0.754 1.00 46.81 85 GLY A N 1
ATOM 638 C CA . GLY A 1 85 ? 63.287 14.182 0.228 1.00 46.81 85 GLY A CA 1
ATOM 639 C C . GLY A 1 85 ? 63.965 15.451 -0.289 1.00 46.81 85 GLY A C 1
ATOM 640 O O . GLY A 1 85 ? 65.082 15.767 0.104 1.00 46.81 85 GLY A O 1
ATOM 641 N N . GLY A 1 86 ? 63.265 16.191 -1.144 1.00 47.25 86 GLY A N 1
ATOM 642 C CA . GLY A 1 86 ? 63.567 17.567 -1.504 1.00 47.25 86 GLY A CA 1
ATOM 643 C C . GLY A 1 86 ? 62.429 18.458 -1.029 1.00 47.25 86 GLY A C 1
ATOM 644 O O . GLY A 1 86 ? 61.305 18.346 -1.516 1.00 47.25 86 GLY A O 1
ATOM 645 N N . ALA A 1 87 ? 62.703 19.343 -0.073 1.00 53.69 87 ALA A N 1
ATOM 646 C CA . ALA A 1 87 ? 61.797 20.423 0.296 1.00 53.69 87 ALA A CA 1
ATOM 647 C C . ALA A 1 87 ? 61.697 21.414 -0.877 1.00 53.69 87 ALA A C 1
ATOM 649 O O . ALA A 1 87 ? 62.365 22.444 -0.905 1.00 53.69 87 ALA A O 1
ATOM 650 N N . HIS A 1 88 ? 60.901 21.079 -1.892 1.00 59.22 88 HIS A N 1
ATOM 651 C CA . HIS A 1 88 ? 60.587 21.992 -2.979 1.00 59.22 88 HIS A CA 1
ATOM 652 C C . HIS A 1 88 ? 59.559 22.997 -2.462 1.00 59.22 88 HIS A C 1
ATOM 654 O O . HIS A 1 88 ? 58.377 22.680 -2.316 1.00 59.22 88 HIS A O 1
ATOM 660 N N . SER A 1 89 ? 60.012 24.214 -2.155 1.00 69.06 89 SER A N 1
ATOM 661 C CA . SER A 1 89 ? 59.124 25.354 -1.964 1.00 69.06 89 SER A CA 1
ATOM 662 C C . SER A 1 89 ? 58.361 25.572 -3.270 1.00 69.06 89 SER A C 1
ATOM 664 O O . SER A 1 89 ? 58.904 26.030 -4.275 1.00 69.06 89 SER A O 1
ATOM 666 N N . LEU A 1 90 ? 57.093 25.166 -3.285 1.00 72.94 90 LEU A N 1
ATOM 667 C CA . LEU A 1 90 ? 56.198 25.459 -4.396 1.00 72.94 90 LEU A CA 1
ATOM 668 C C . LEU A 1 90 ? 56.201 26.971 -4.618 1.00 72.94 90 LEU A C 1
ATOM 670 O O . LEU A 1 90 ? 56.030 27.746 -3.673 1.00 72.94 90 LEU A O 1
ATOM 674 N N . SER A 1 91 ? 56.431 27.397 -5.859 1.00 81.25 91 SER A N 1
ATOM 675 C CA . SER A 1 91 ? 56.452 28.822 -6.167 1.00 81.25 91 SER A CA 1
ATOM 676 C C . SER A 1 91 ? 55.073 29.427 -5.861 1.00 81.25 91 SER A C 1
ATOM 678 O O . SER A 1 91 ? 54.053 28.753 -6.065 1.00 81.25 91 SER A O 1
ATOM 680 N N . PRO A 1 92 ? 54.997 30.698 -5.428 1.00 80.31 92 PRO A N 1
ATOM 681 C CA . PRO A 1 92 ? 53.724 31.354 -5.115 1.00 80.31 92 PRO A CA 1
ATOM 682 C C . PRO A 1 92 ? 52.678 31.233 -6.238 1.00 80.31 92 PRO A C 1
ATOM 684 O O . PRO A 1 92 ? 51.484 31.112 -5.978 1.00 80.31 92 PRO A O 1
ATOM 687 N N . VAL A 1 93 ? 53.135 31.178 -7.495 1.00 77.06 93 VAL A N 1
ATOM 688 C CA . VAL A 1 93 ? 52.297 31.005 -8.691 1.00 77.06 93 VAL A CA 1
ATOM 689 C C . VAL A 1 93 ? 51.609 29.636 -8.715 1.00 77.06 93 VAL A C 1
ATOM 691 O O . VAL A 1 93 ? 50.414 29.556 -8.984 1.00 77.06 93 VAL A O 1
ATOM 694 N N . THR A 1 94 ? 52.323 28.556 -8.388 1.00 72.75 94 THR A N 1
ATOM 695 C CA . THR A 1 94 ? 51.737 27.202 -8.362 1.00 72.75 94 THR A CA 1
ATOM 696 C C . THR A 1 94 ? 50.690 27.036 -7.260 1.00 72.75 94 THR A C 1
ATOM 698 O O . THR A 1 94 ? 49.661 26.400 -7.487 1.00 72.75 94 THR A O 1
ATOM 701 N N . MET A 1 95 ? 50.890 27.680 -6.105 1.00 78.88 95 MET A N 1
ATOM 702 C CA . MET A 1 95 ? 49.887 27.709 -5.037 1.00 78.88 95 MET A CA 1
ATOM 703 C C . MET A 1 95 ? 48.624 28.476 -5.455 1.00 78.88 95 MET A C 1
ATOM 705 O O . MET A 1 95 ? 47.515 27.982 -5.256 1.00 78.88 95 MET A O 1
ATOM 709 N N . LEU A 1 96 ? 48.775 29.639 -6.098 1.00 79.25 96 LEU A N 1
ATOM 710 C CA . LEU A 1 96 ? 47.655 30.439 -6.615 1.00 79.25 96 LEU A CA 1
ATOM 711 C C . LEU A 1 96 ? 46.821 29.680 -7.657 1.00 79.25 96 LEU A C 1
ATOM 713 O O . LEU A 1 96 ? 45.591 29.694 -7.591 1.00 79.25 96 LEU A O 1
ATOM 717 N N . VAL A 1 97 ? 47.476 28.968 -8.578 1.00 81.06 97 VAL A N 1
ATOM 718 C CA . VAL A 1 97 ? 46.790 28.148 -9.589 1.00 81.06 97 VAL A CA 1
ATOM 719 C C . VAL A 1 97 ? 46.039 26.981 -8.936 1.00 81.06 97 VAL A C 1
ATOM 721 O O . VAL A 1 97 ? 44.873 26.754 -9.260 1.00 81.06 97 VAL A O 1
ATOM 724 N N . GLY A 1 98 ? 46.645 26.282 -7.970 1.00 80.44 98 GLY A N 1
ATOM 725 C CA . GLY A 1 98 ? 45.993 25.173 -7.259 1.00 80.44 98 GLY A CA 1
ATOM 726 C C . GLY A 1 98 ? 44.761 25.602 -6.452 1.00 80.44 98 GLY A C 1
ATOM 727 O O . GLY A 1 98 ? 43.729 24.922 -6.476 1.00 80.44 98 GLY A O 1
ATOM 728 N N . ILE A 1 99 ? 44.831 26.764 -5.793 1.00 82.50 99 ILE A N 1
ATOM 729 C CA . ILE A 1 99 ? 43.695 27.357 -5.070 1.00 82.50 99 ILE A CA 1
ATOM 730 C C . ILE A 1 99 ? 42.586 27.745 -6.056 1.00 82.50 99 ILE A C 1
ATOM 732 O O . ILE A 1 99 ? 41.425 27.405 -5.831 1.00 82.50 99 ILE A O 1
ATOM 736 N N . GLY A 1 100 ? 42.934 28.382 -7.179 1.00 86.06 100 GLY A N 1
ATOM 737 C CA . GLY A 1 100 ? 41.976 28.766 -8.219 1.00 86.06 100 GLY A CA 1
ATOM 738 C C . GLY A 1 100 ? 41.222 27.573 -8.813 1.00 86.06 100 GLY A C 1
ATOM 739 O O . GLY A 1 100 ? 39.997 27.612 -8.919 1.00 86.06 100 GLY A O 1
ATOM 740 N N . VAL A 1 101 ? 41.927 26.479 -9.122 1.00 80.44 101 VAL A N 1
ATOM 741 C CA . VAL A 1 101 ? 41.312 25.240 -9.630 1.00 80.44 101 VAL A CA 1
ATOM 742 C C . VAL A 1 101 ? 40.413 24.591 -8.574 1.00 80.44 101 VAL A C 1
ATOM 744 O O . VAL A 1 101 ? 39.300 24.177 -8.891 1.00 80.44 101 VAL A O 1
ATOM 747 N N . SER A 1 102 ? 40.836 24.556 -7.308 1.00 78.75 102 SER A N 1
ATOM 748 C CA . SER A 1 102 ? 40.034 23.980 -6.216 1.00 78.75 102 SER A CA 1
ATOM 749 C C . SER A 1 102 ? 38.744 24.770 -5.972 1.00 78.75 102 SER A C 1
ATOM 751 O O . SER A 1 102 ? 37.667 24.186 -5.845 1.00 78.75 102 SER A O 1
ATOM 753 N N . ILE A 1 103 ? 38.828 26.105 -5.982 1.00 86.69 103 ILE A N 1
ATOM 754 C CA . ILE A 1 103 ? 37.661 26.989 -5.885 1.00 86.69 103 ILE A CA 1
ATOM 755 C C . ILE A 1 103 ? 36.746 26.778 -7.090 1.00 86.69 103 ILE A C 1
ATOM 757 O O . ILE A 1 103 ? 35.541 26.626 -6.906 1.00 86.69 103 ILE A O 1
ATOM 761 N N . LEU A 1 104 ? 37.293 26.707 -8.306 1.00 84.44 104 LEU A N 1
ATOM 762 C CA . LEU A 1 104 ? 36.506 26.480 -9.515 1.00 84.44 104 LEU A CA 1
ATOM 763 C C . LEU A 1 104 ? 35.770 25.137 -9.471 1.00 84.44 104 LEU A C 1
ATOM 765 O O . LEU A 1 104 ? 34.602 25.094 -9.836 1.00 84.44 104 LEU A O 1
ATOM 769 N N . VAL A 1 105 ? 36.395 24.063 -8.978 1.00 79.88 105 VAL A N 1
ATOM 770 C CA . VAL A 1 105 ? 35.742 22.751 -8.824 1.00 79.88 105 VAL A CA 1
ATOM 771 C C . VAL A 1 105 ? 34.623 22.807 -7.785 1.00 79.88 105 VAL A C 1
ATOM 773 O O . VAL A 1 105 ? 33.525 22.323 -8.054 1.00 79.88 105 VAL A O 1
ATOM 776 N N . VAL A 1 106 ? 34.842 23.439 -6.628 1.00 80.31 106 VAL A N 1
ATOM 777 C CA . VAL A 1 106 ? 33.806 23.585 -5.588 1.00 80.31 106 VAL A CA 1
ATOM 778 C C . VAL A 1 106 ? 32.654 24.466 -6.075 1.00 80.31 106 VAL A C 1
ATOM 780 O O . VAL A 1 106 ? 31.488 24.118 -5.881 1.00 80.31 106 VAL A O 1
ATOM 783 N N . VAL A 1 107 ? 32.958 25.581 -6.745 1.00 82.25 107 VAL A N 1
ATOM 784 C CA . VAL A 1 107 ? 31.966 26.476 -7.352 1.00 82.25 107 VAL A CA 1
ATOM 785 C C . VAL A 1 107 ? 31.227 25.758 -8.471 1.00 82.25 107 VAL A C 1
ATOM 787 O O . VAL A 1 107 ? 30.008 25.838 -8.507 1.00 82.25 107 VAL A O 1
ATOM 790 N N . PHE A 1 108 ? 31.907 24.995 -9.327 1.00 78.38 108 PHE A N 1
ATOM 791 C CA . PHE A 1 108 ? 31.278 24.194 -10.371 1.00 78.38 108 PHE A CA 1
ATOM 792 C C . PHE A 1 108 ? 30.380 23.116 -9.772 1.00 78.38 108 PHE A C 1
ATOM 794 O O . PHE A 1 108 ? 29.257 22.983 -10.228 1.00 78.38 108 PHE A O 1
ATOM 801 N N . PHE A 1 109 ? 30.777 22.399 -8.717 1.00 73.19 109 PHE A N 1
ATOM 802 C CA . PHE A 1 109 ? 29.905 21.433 -8.030 1.00 73.19 109 PHE A CA 1
ATOM 803 C C . PHE A 1 109 ? 28.705 22.105 -7.351 1.00 73.19 109 PHE A C 1
ATOM 805 O O . PHE A 1 109 ? 27.589 21.594 -7.413 1.00 73.19 109 PHE A O 1
ATOM 812 N N . ARG A 1 110 ? 28.892 23.287 -6.753 1.00 72.38 110 ARG A N 1
ATOM 813 C CA . ARG A 1 110 ? 27.804 24.084 -6.159 1.00 72.38 110 ARG A CA 1
ATOM 814 C C . ARG A 1 110 ? 26.861 24.651 -7.226 1.00 72.38 110 ARG A C 1
ATOM 816 O O . ARG A 1 110 ? 25.651 24.667 -7.021 1.00 72.38 110 ARG A O 1
ATOM 823 N N . LEU A 1 111 ? 27.394 25.105 -8.359 1.00 67.50 111 LEU A N 1
ATOM 824 C CA . LEU A 1 111 ? 26.647 25.721 -9.455 1.00 67.50 111 LEU A CA 1
ATOM 825 C C . LEU A 1 111 ? 25.958 24.659 -10.319 1.00 67.50 111 LEU A C 1
ATOM 827 O O . LEU A 1 111 ? 24.779 24.797 -10.608 1.00 67.50 111 LEU A O 1
ATOM 831 N N . SER A 1 112 ? 26.637 23.560 -10.650 1.00 61.66 112 SER A N 1
ATOM 832 C CA . SER A 1 112 ? 26.053 22.389 -11.321 1.00 61.66 112 SER A CA 1
ATOM 833 C C . SER A 1 112 ? 25.051 21.657 -10.425 1.00 61.66 112 SER A C 1
ATOM 835 O O . SER A 1 112 ? 24.007 21.228 -10.910 1.00 61.66 112 SER A O 1
ATOM 837 N N . GLY A 1 113 ? 25.291 21.604 -9.110 1.00 56.03 113 GLY A N 1
ATOM 838 C CA . GLY A 1 113 ? 24.311 21.155 -8.119 1.00 56.03 113 GLY A CA 1
ATOM 839 C C . GLY A 1 113 ? 23.051 22.027 -8.102 1.00 56.03 113 GLY A C 1
ATOM 840 O O . GLY A 1 113 ? 21.945 21.496 -8.058 1.00 56.03 113 GLY A O 1
ATOM 841 N N . ARG A 1 114 ? 23.192 23.355 -8.243 1.00 56.78 114 ARG A N 1
ATOM 842 C CA . ARG A 1 114 ? 22.059 24.288 -8.420 1.00 56.78 114 ARG A CA 1
ATOM 843 C C . ARG A 1 114 ? 21.398 24.190 -9.801 1.00 56.78 114 ARG A C 1
ATOM 845 O O . ARG A 1 114 ? 20.193 24.392 -9.904 1.00 56.78 114 ARG A O 1
ATOM 852 N N . LEU A 1 115 ? 22.150 23.861 -10.852 1.00 52.94 115 LEU A N 1
ATOM 853 C CA . LEU A 1 115 ? 21.650 23.716 -12.227 1.00 52.94 115 LEU A CA 1
ATOM 854 C C . LEU A 1 115 ? 20.990 22.351 -12.498 1.00 52.94 115 LEU A C 1
ATOM 856 O O . LEU A 1 115 ? 20.279 22.215 -13.489 1.00 52.94 115 LEU A O 1
ATOM 860 N N . ARG A 1 116 ? 21.128 21.357 -11.606 1.00 51.66 116 ARG A N 1
ATOM 861 C CA . ARG A 1 116 ? 20.360 20.091 -11.640 1.00 51.66 116 ARG A CA 1
ATOM 862 C C . ARG A 1 116 ? 18.907 20.228 -11.158 1.00 51.66 116 ARG A C 1
ATOM 864 O O . ARG A 1 116 ? 18.218 19.229 -10.969 1.00 51.66 116 ARG A O 1
ATOM 871 N N . LEU A 1 117 ? 18.401 21.445 -10.977 1.00 57.00 117 LEU A N 1
ATOM 872 C CA . LEU A 1 117 ? 17.053 21.690 -10.474 1.00 57.00 117 LEU A CA 1
ATOM 873 C C . LEU A 1 117 ? 16.085 22.040 -11.602 1.00 57.00 117 LEU A C 1
ATOM 875 O O . LEU A 1 117 ? 15.815 23.209 -11.865 1.00 57.00 117 LEU A O 1
ATOM 879 N N . ARG A 1 118 ? 15.538 20.994 -12.231 1.00 51.66 118 ARG A N 1
ATOM 880 C CA . ARG A 1 118 ? 14.118 20.884 -12.642 1.00 51.66 118 ARG A CA 1
ATOM 881 C C . ARG A 1 118 ? 13.814 19.548 -13.333 1.00 51.66 118 ARG A C 1
ATOM 883 O O . ARG A 1 118 ? 12.970 19.482 -14.224 1.00 51.66 118 ARG A O 1
ATOM 890 N N . GLY A 1 119 ? 14.441 18.452 -12.898 1.00 50.72 119 GLY A N 1
ATOM 891 C CA . GLY A 1 119 ? 13.805 17.151 -13.108 1.00 50.72 119 GLY A CA 1
ATOM 892 C C . GLY A 1 119 ? 12.437 17.207 -12.428 1.00 50.72 119 GLY A C 1
ATOM 893 O O . GLY A 1 119 ? 12.366 17.531 -11.242 1.00 50.72 119 GLY A O 1
ATOM 894 N N . ARG A 1 120 ? 11.338 17.002 -13.167 1.00 62.47 120 ARG A N 1
ATOM 895 C CA . ARG A 1 120 ? 10.030 16.842 -12.520 1.00 62.47 120 ARG A CA 1
ATOM 896 C C . ARG A 1 120 ? 10.167 15.628 -11.613 1.00 62.47 120 ARG A C 1
ATOM 898 O O . ARG A 1 120 ? 10.458 14.547 -12.106 1.00 62.47 120 ARG A O 1
ATOM 905 N N . TYR A 1 121 ? 10.008 15.825 -10.309 1.00 72.06 121 TYR A N 1
ATOM 906 C CA . TYR A 1 121 ? 9.888 14.712 -9.381 1.00 72.06 121 TYR A CA 1
ATOM 907 C C . TYR A 1 121 ? 8.756 13.798 -9.877 1.00 72.06 121 TYR A C 1
ATOM 909 O O . TYR A 1 121 ? 7.612 14.242 -10.011 1.00 72.06 121 TYR A O 1
ATOM 917 N N . GLU A 1 122 ? 9.101 12.560 -10.224 1.00 81.31 122 GLU A N 1
ATOM 918 C CA . GLU A 1 122 ? 8.172 11.556 -10.735 1.00 81.31 122 GLU A CA 1
ATOM 919 C C . GLU A 1 122 ? 7.927 10.529 -9.633 1.00 81.31 122 GLU A C 1
ATOM 921 O O . GLU A 1 122 ? 8.784 9.688 -9.353 1.00 81.31 122 GLU A O 1
ATOM 926 N N . SER A 1 123 ? 6.760 10.623 -8.993 1.00 85.31 123 SER A N 1
ATOM 927 C CA . SER A 1 123 ? 6.378 9.689 -7.935 1.00 85.31 123 SER A CA 1
ATOM 928 C C . SER A 1 123 ? 6.183 8.286 -8.506 1.00 85.31 123 SER A C 1
ATOM 930 O O . SER A 1 123 ? 5.340 8.069 -9.385 1.00 85.31 123 SER A O 1
ATOM 932 N N . GLN A 1 124 ? 6.942 7.328 -7.972 1.00 89.31 124 GLN A N 1
ATOM 933 C CA . GLN A 1 124 ? 6.812 5.918 -8.340 1.00 89.31 124 GLN A CA 1
ATOM 934 C C . GLN A 1 124 ? 5.471 5.349 -7.882 1.00 89.31 124 GLN A C 1
ATOM 936 O O . GLN A 1 124 ? 4.851 4.585 -8.622 1.00 89.31 124 GLN A O 1
ATOM 941 N N . VAL A 1 125 ? 4.983 5.783 -6.714 1.00 88.56 125 VAL A N 1
ATOM 942 C CA . VAL A 1 125 ? 3.657 5.405 -6.210 1.00 88.56 125 VAL A CA 1
ATOM 943 C C . VAL A 1 125 ? 2.584 5.832 -7.202 1.00 88.56 125 VAL A C 1
ATOM 945 O O . VAL A 1 125 ? 1.757 5.019 -7.593 1.00 88.56 125 VAL A O 1
ATOM 948 N N . ASN A 1 126 ? 2.631 7.074 -7.686 1.00 89.50 126 ASN A N 1
ATOM 949 C CA . ASN A 1 126 ? 1.624 7.580 -8.615 1.00 89.50 126 ASN A CA 1
ATOM 950 C C . ASN A 1 126 ? 1.668 6.921 -9.989 1.00 89.50 126 ASN A C 1
ATOM 952 O O . ASN A 1 126 ? 0.624 6.766 -10.616 1.00 89.50 126 ASN A O 1
ATOM 956 N N . ARG A 1 127 ? 2.854 6.526 -10.460 1.00 88.00 127 ARG A N 1
ATOM 957 C CA . ARG A 1 127 ? 2.985 5.773 -11.712 1.00 88.00 127 ARG A CA 1
ATOM 958 C C . ARG A 1 127 ? 2.423 4.357 -11.590 1.00 88.00 127 ARG A C 1
ATOM 960 O O . ARG A 1 127 ? 1.871 3.831 -12.554 1.00 88.00 127 ARG A O 1
ATOM 967 N N . ALA A 1 128 ? 2.591 3.746 -10.420 1.00 87.12 128 ALA A N 1
ATOM 968 C CA . ALA A 1 128 ? 2.151 2.389 -10.123 1.00 87.12 128 ALA A CA 1
ATOM 969 C C . ALA A 1 128 ? 0.711 2.314 -9.593 1.00 87.12 128 ALA A C 1
ATOM 971 O O . ALA A 1 128 ? 0.131 1.230 -9.565 1.00 87.12 128 ALA A O 1
ATOM 972 N N . MET A 1 129 ? 0.113 3.430 -9.174 1.00 86.94 129 MET 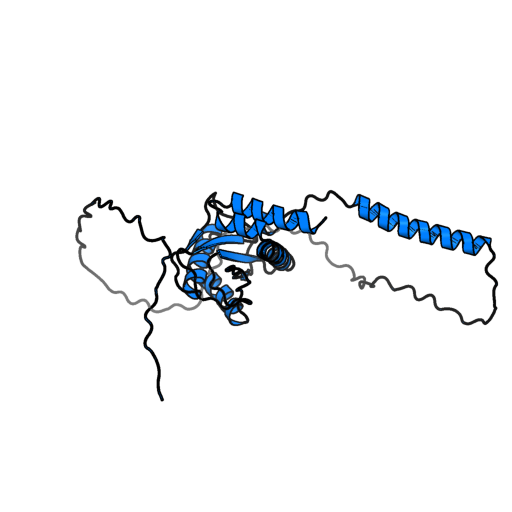A N 1
ATOM 973 C CA . MET A 1 129 ? -1.261 3.449 -8.689 1.00 86.94 129 MET A CA 1
ATOM 974 C C . MET A 1 129 ? -2.213 3.232 -9.862 1.00 86.94 129 MET A C 1
ATOM 976 O O . MET A 1 129 ? -2.457 4.121 -10.677 1.00 86.94 129 MET A O 1
ATOM 980 N N . VAL A 1 130 ? -2.726 2.008 -9.958 1.00 69.12 130 VAL A N 1
ATOM 981 C CA . VAL A 1 130 ? -3.668 1.601 -10.995 1.00 69.12 130 VAL A CA 1
ATOM 982 C C . VAL A 1 130 ? -4.963 1.225 -10.301 1.00 69.12 130 VAL A C 1
ATOM 984 O O . VAL A 1 130 ? -5.039 0.258 -9.554 1.00 69.12 130 VAL A O 1
ATOM 987 N N . GLY A 1 131 ? -5.983 2.017 -10.571 1.00 56.38 131 GLY A N 1
ATOM 988 C CA . GLY A 1 131 ? -7.339 1.895 -10.069 1.00 56.38 131 GLY A CA 1
ATOM 989 C C . GLY A 1 131 ? -8.176 2.900 -10.845 1.00 56.38 131 GLY A C 1
ATOM 990 O O . GLY A 1 131 ? -7.631 3.816 -11.464 1.00 56.38 131 GLY A O 1
ATOM 991 N N . GLY A 1 132 ? -9.490 2.716 -10.886 1.00 56.97 132 GLY A N 1
ATOM 992 C CA . GLY A 1 132 ? -10.372 3.767 -11.388 1.00 56.97 132 GLY A CA 1
ATOM 993 C C . GLY A 1 132 ? -10.260 5.039 -10.529 1.00 56.97 132 GLY A C 1
ATOM 994 O O . GLY A 1 132 ? -9.370 5.161 -9.690 1.00 56.97 132 GLY A O 1
ATOM 995 N N . PRO A 1 133 ? -11.181 6.001 -10.672 1.00 60.19 133 PRO A N 1
ATOM 996 C CA . PRO A 1 133 ? -11.238 7.112 -9.728 1.00 60.19 133 PRO A CA 1
ATOM 997 C C . PRO A 1 133 ? -11.376 6.631 -8.270 1.00 60.19 133 PRO A C 1
ATOM 999 O O . PRO A 1 133 ? -10.942 7.331 -7.373 1.00 60.19 133 PRO A O 1
ATOM 1002 N N . GLU A 1 134 ? -11.917 5.441 -8.012 1.00 75.69 134 GLU A N 1
ATOM 1003 C CA . GLU A 1 134 ? -12.289 4.986 -6.670 1.00 75.69 134 GLU A CA 1
ATOM 1004 C C . GLU A 1 134 ? -11.160 4.292 -5.892 1.00 75.69 134 GLU A C 1
ATOM 1006 O O . GLU A 1 134 ? -10.445 3.433 -6.412 1.00 75.69 134 GLU A O 1
ATOM 1011 N N . ILE A 1 135 ? -11.071 4.616 -4.600 1.00 87.00 135 ILE A N 1
ATOM 1012 C CA . ILE A 1 135 ? -10.262 3.883 -3.619 1.00 87.00 135 ILE A CA 1
ATOM 1013 C C . ILE A 1 135 ? -10.945 2.572 -3.213 1.00 87.00 135 ILE A C 1
ATOM 1015 O O . ILE A 1 135 ? -12.171 2.459 -3.229 1.00 87.00 135 ILE A O 1
ATOM 1019 N N . THR A 1 136 ? -10.163 1.581 -2.783 1.00 89.44 136 THR A N 1
ATOM 1020 C CA . THR A 1 136 ? -10.734 0.310 -2.312 1.00 89.44 136 THR A CA 1
ATOM 1021 C C . THR A 1 136 ? -11.297 0.467 -0.896 1.00 89.44 136 THR A C 1
ATOM 1023 O O . THR A 1 136 ? -10.611 0.951 0.001 1.00 89.44 136 THR A O 1
ATOM 1026 N N . GLN A 1 137 ? -12.542 0.045 -0.675 1.00 93.50 137 GLN A N 1
ATOM 1027 C CA 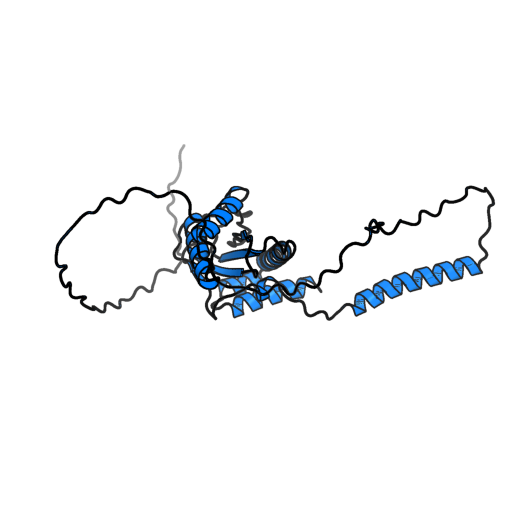. GLN A 1 137 ? -13.142 -0.040 0.661 1.00 93.50 137 GLN A CA 1
ATOM 1028 C C . GLN A 1 137 ? -13.114 -1.494 1.125 1.00 93.50 137 GLN A C 1
ATOM 1030 O O . GLN A 1 137 ? -13.706 -2.354 0.473 1.00 93.50 137 GLN A O 1
ATOM 1035 N N . LEU A 1 138 ? -12.418 -1.764 2.227 1.00 94.38 138 LEU A N 1
ATOM 1036 C CA . LEU A 1 138 ? -12.260 -3.113 2.763 1.00 94.38 138 LEU A CA 1
ATOM 1037 C C . LEU A 1 138 ? -13.386 -3.449 3.738 1.00 94.38 138 LEU A C 1
ATOM 1039 O O . LEU A 1 138 ? -13.738 -2.653 4.619 1.00 94.38 138 LEU A O 1
ATOM 1043 N N . SER A 1 139 ? -13.916 -4.661 3.581 1.00 94.75 139 SER A N 1
ATOM 1044 C CA . SER A 1 139 ? -14.852 -5.264 4.540 1.00 94.75 139 SER A CA 1
ATOM 1045 C C . SER A 1 139 ? -14.134 -6.138 5.572 1.00 94.75 139 SER A C 1
ATOM 1047 O O . SER A 1 139 ? -14.740 -6.517 6.571 1.00 94.75 139 SER A O 1
ATOM 1049 N N . ALA A 1 140 ? -12.852 -6.422 5.336 1.00 95.19 140 ALA A N 1
ATOM 1050 C CA . ALA A 1 140 ? -11.983 -7.189 6.210 1.00 95.19 140 ALA A CA 1
ATOM 1051 C C . ALA A 1 140 ? -11.939 -6.653 7.646 1.00 95.19 140 ALA A C 1
ATOM 1053 O O . ALA A 1 140 ? -11.879 -5.444 7.883 1.00 95.19 140 ALA A O 1
ATOM 1054 N N . THR A 1 141 ? -11.891 -7.585 8.595 1.00 95.81 141 THR A N 1
ATOM 1055 C CA . THR A 1 141 ? -11.770 -7.304 10.034 1.00 95.81 141 THR A CA 1
ATOM 1056 C C . THR A 1 141 ? -10.434 -7.763 10.607 1.00 95.81 141 THR A C 1
ATOM 1058 O O . THR A 1 141 ? -10.029 -7.317 11.679 1.00 95.81 141 THR A O 1
ATOM 1061 N N . THR A 1 142 ? -9.722 -8.618 9.872 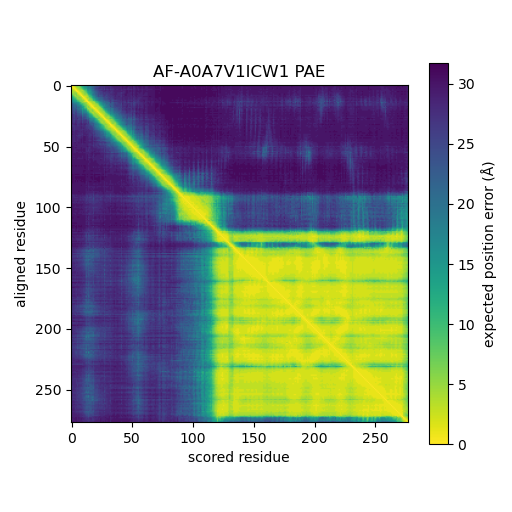1.00 97.62 142 THR A N 1
ATOM 1062 C CA . THR A 1 142 ? -8.386 -9.108 10.220 1.00 97.62 142 THR A CA 1
ATOM 1063 C C . THR A 1 142 ? -7.360 -8.728 9.158 1.00 97.62 142 THR A C 1
ATOM 1065 O O . THR A 1 142 ? -7.691 -8.446 8.001 1.00 97.62 142 THR A O 1
ATOM 1068 N N . ARG A 1 143 ? -6.081 -8.739 9.542 1.00 97.69 143 ARG A N 1
ATOM 1069 C CA . ARG A 1 143 ? -4.961 -8.473 8.634 1.00 97.69 143 ARG A CA 1
ATOM 1070 C C . ARG A 1 143 ? -4.947 -9.447 7.456 1.00 97.69 143 ARG A C 1
ATOM 1072 O O . ARG A 1 143 ? -4.744 -9.049 6.310 1.00 97.69 143 ARG A O 1
ATOM 1079 N N . GLU A 1 144 ? -5.164 -10.726 7.731 1.00 97.88 144 GLU A N 1
ATOM 1080 C CA . GLU A 1 144 ? -5.141 -11.795 6.739 1.00 97.88 144 GLU A CA 1
ATOM 1081 C C . GLU A 1 144 ? -6.299 -11.657 5.739 1.00 97.88 144 GLU A C 1
ATOM 1083 O O . GLU A 1 144 ? -6.088 -11.830 4.536 1.00 97.88 144 GLU A O 1
ATOM 1088 N N . GLU A 1 145 ? -7.494 -11.279 6.208 1.00 97.88 145 GLU A N 1
ATOM 1089 C CA . GLU A 1 145 ? -8.637 -10.942 5.348 1.00 97.88 145 GLU A CA 1
ATOM 1090 C C . GLU A 1 145 ? -8.349 -9.714 4.481 1.00 97.88 145 GLU A C 1
ATOM 1092 O O . GLU A 1 145 ? -8.614 -9.744 3.280 1.00 97.88 145 GLU A O 1
ATOM 1097 N N . ALA A 1 146 ? -7.749 -8.660 5.047 1.00 98.06 146 ALA A N 1
ATOM 1098 C CA . ALA A 1 146 ? -7.416 -7.448 4.301 1.00 98.06 146 ALA A CA 1
ATOM 1099 C C . ALA A 1 146 ? -6.434 -7.756 3.163 1.00 98.06 146 ALA A C 1
ATOM 1101 O O . ALA A 1 146 ? -6.651 -7.354 2.019 1.00 98.06 146 ALA A O 1
ATOM 1102 N N . ILE A 1 147 ? -5.384 -8.533 3.451 1.00 98.38 147 ILE A N 1
ATOM 1103 C CA . ILE A 1 147 ? -4.418 -8.987 2.442 1.00 98.38 147 ILE A CA 1
ATOM 1104 C C . ILE A 1 147 ? -5.099 -9.874 1.389 1.00 98.38 147 ILE A C 1
ATOM 1106 O O . ILE A 1 147 ? -4.770 -9.769 0.207 1.00 98.38 147 ILE A O 1
ATOM 1110 N N . ALA A 1 148 ? -6.051 -10.727 1.777 1.00 98.06 148 ALA A N 1
ATOM 1111 C CA . ALA A 1 148 ? -6.794 -11.564 0.839 1.00 98.06 148 ALA A CA 1
ATOM 1112 C C . ALA A 1 148 ? -7.696 -10.742 -0.101 1.00 98.06 148 ALA A C 1
ATOM 1114 O O . ALA A 1 148 ? -7.637 -10.949 -1.314 1.00 98.06 148 ALA A O 1
ATOM 1115 N N . GLU A 1 149 ? -8.473 -9.789 0.423 1.00 97.31 149 GLU A N 1
ATOM 1116 C CA . GLU A 1 149 ? -9.324 -8.893 -0.376 1.00 97.31 149 GLU A CA 1
ATOM 1117 C C . GLU A 1 149 ? -8.493 -8.061 -1.364 1.00 97.31 149 GLU A C 1
ATOM 1119 O O . GLU A 1 149 ? -8.830 -7.959 -2.548 1.00 97.31 149 GLU A O 1
ATOM 1124 N N . LEU A 1 150 ? -7.369 -7.508 -0.899 1.00 96.56 150 LEU A N 1
ATOM 1125 C CA . LEU A 1 150 ? -6.459 -6.716 -1.727 1.00 96.56 150 LEU A CA 1
ATOM 1126 C C . LEU A 1 150 ? -5.766 -7.562 -2.798 1.00 96.56 150 LEU A C 1
ATOM 1128 O O . LEU A 1 150 ? -5.654 -7.119 -3.941 1.00 96.56 150 LEU A O 1
ATOM 1132 N N . ALA A 1 151 ? -5.356 -8.792 -2.475 1.00 96.94 151 ALA A N 1
ATOM 1133 C CA . ALA A 1 151 ? -4.775 -9.717 -3.445 1.00 96.94 151 ALA A CA 1
ATOM 1134 C C . ALA A 1 151 ? -5.776 -10.099 -4.547 1.00 96.94 151 ALA A C 1
ATOM 1136 O O . ALA A 1 151 ? -5.416 -10.087 -5.726 1.00 96.94 151 ALA A O 1
ATOM 1137 N N . ALA A 1 152 ? -7.034 -10.368 -4.184 1.00 96.00 152 ALA A N 1
ATOM 1138 C CA . ALA A 1 152 ? -8.107 -10.624 -5.144 1.00 96.00 152 ALA A CA 1
ATOM 1139 C C . ALA A 1 152 ? -8.379 -9.393 -6.028 1.00 96.00 152 ALA A C 1
ATOM 1141 O O . ALA A 1 152 ? -8.549 -9.496 -7.247 1.00 96.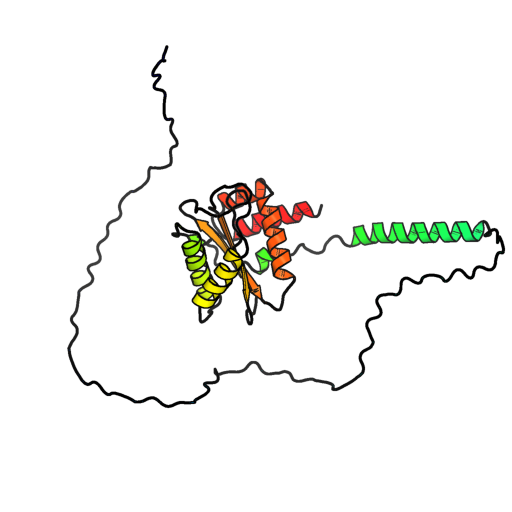00 152 ALA A O 1
ATOM 1142 N N . HIS A 1 153 ? -8.368 -8.193 -5.438 1.00 94.38 153 HIS A N 1
ATOM 1143 C CA . HIS A 1 153 ? -8.516 -6.944 -6.182 1.00 94.38 153 HIS A CA 1
ATOM 1144 C C . HIS A 1 153 ? -7.363 -6.726 -7.174 1.00 94.38 153 HIS A C 1
ATOM 1146 O O . HIS A 1 153 ? -7.602 -6.441 -8.352 1.00 94.38 153 HIS A O 1
ATOM 1152 N N . ALA A 1 154 ? -6.124 -6.924 -6.724 1.00 94.19 154 ALA A N 1
ATOM 1153 C CA . ALA A 1 154 ? -4.927 -6.820 -7.548 1.00 94.19 154 ALA A CA 1
ATOM 1154 C C . ALA A 1 154 ? -4.943 -7.821 -8.711 1.00 94.19 154 ALA A C 1
ATOM 1156 O O . ALA A 1 154 ? -4.678 -7.436 -9.850 1.00 94.19 154 ALA A O 1
ATOM 1157 N N . ALA A 1 155 ? -5.322 -9.079 -8.455 1.00 94.31 155 ALA A N 1
ATOM 1158 C CA . ALA A 1 155 ? -5.414 -10.108 -9.486 1.00 94.31 155 ALA A CA 1
ATOM 1159 C C . ALA A 1 155 ? -6.384 -9.712 -10.608 1.00 94.31 155 ALA A C 1
ATOM 1161 O O . ALA A 1 155 ? -6.046 -9.831 -11.785 1.00 94.31 155 ALA A O 1
ATOM 1162 N N . ARG A 1 156 ? -7.554 -9.156 -10.266 1.00 92.75 156 ARG A N 1
ATOM 1163 C CA . ARG A 1 156 ? -8.523 -8.674 -11.265 1.00 92.75 156 ARG A CA 1
ATOM 1164 C C . ARG A 1 156 ? -7.971 -7.538 -12.125 1.00 92.75 156 ARG A C 1
ATOM 1166 O O . ARG A 1 156 ? -8.149 -7.572 -13.340 1.00 92.75 156 ARG A O 1
ATOM 1173 N N . ILE A 1 157 ? -7.301 -6.552 -11.522 1.00 91.19 157 ILE A N 1
ATOM 1174 C CA . ILE A 1 157 ? -6.708 -5.415 -12.255 1.00 91.19 157 ILE A CA 1
ATOM 1175 C C . ILE A 1 157 ? -5.608 -5.889 -13.200 1.00 91.19 157 ILE A C 1
ATOM 1177 O O . ILE A 1 157 ? -5.552 -5.475 -14.358 1.00 91.19 157 ILE A O 1
ATOM 1181 N N . LEU A 1 158 ? -4.738 -6.767 -12.705 1.00 91.31 158 LEU A N 1
ATOM 1182 C CA . LEU A 1 158 ? -3.608 -7.296 -13.461 1.00 91.31 158 LEU A CA 1
ATOM 1183 C C . LEU A 1 158 ? -4.020 -8.374 -14.468 1.00 91.31 158 LEU A C 1
ATOM 1185 O O . LEU A 1 158 ? -3.191 -8.781 -15.276 1.00 91.31 158 LEU A O 1
ATOM 1189 N N . ARG A 1 159 ? -5.278 -8.842 -14.422 1.00 91.56 159 ARG A N 1
ATOM 1190 C CA . ARG A 1 159 ? -5.738 -10.065 -15.104 1.00 91.56 159 ARG A CA 1
ATOM 1191 C C . ARG A 1 159 ? -4.825 -11.253 -14.782 1.00 91.56 159 ARG A C 1
ATOM 1193 O O . ARG A 1 159 ? -4.526 -12.077 -15.643 1.00 91.56 159 ARG A O 1
ATOM 1200 N N . TRP A 1 160 ? -4.359 -11.303 -13.536 1.00 91.62 160 TRP A N 1
ATOM 1201 C CA . TRP A 1 160 ? -3.452 -12.331 -13.056 1.00 91.62 160 TRP A CA 1
ATOM 1202 C C . TRP A 1 160 ? -4.222 -13.639 -12.837 1.00 91.62 160 TRP A C 1
ATOM 1204 O O . TRP A 1 160 ? -5.290 -13.608 -12.223 1.00 91.62 160 TRP A O 1
ATOM 1214 N N . PRO A 1 161 ? -3.711 -14.787 -13.313 1.00 88.56 161 PRO A N 1
ATOM 1215 C CA . PRO A 1 161 ? -4.470 -16.038 -13.318 1.00 88.56 161 PRO A CA 1
ATOM 1216 C C . PRO A 1 161 ? -4.668 -16.651 -11.926 1.00 88.56 161 PRO A C 1
ATOM 1218 O O . PRO A 1 161 ? -5.609 -17.413 -11.733 1.00 88.56 161 PRO A O 1
ATOM 1221 N N . ASP A 1 162 ? -3.794 -16.338 -10.965 1.00 90.44 162 ASP A N 1
ATOM 1222 C CA . ASP A 1 162 ? -3.801 -16.953 -9.634 1.00 90.44 162 ASP A CA 1
ATOM 1223 C C . ASP A 1 162 ? -3.647 -15.918 -8.507 1.00 90.44 162 ASP A C 1
ATOM 1225 O O . ASP A 1 162 ? -2.537 -15.553 -8.101 1.00 90.44 162 ASP A O 1
ATOM 1229 N N . GLU A 1 163 ? -4.778 -15.460 -7.966 1.00 93.94 163 GLU A N 1
ATOM 1230 C CA . GLU A 1 163 ? -4.813 -14.566 -6.801 1.00 93.94 163 GLU A CA 1
ATOM 1231 C C . GLU A 1 163 ? -4.210 -15.202 -5.538 1.00 93.94 163 GLU A C 1
ATOM 1233 O O . GLU A 1 163 ? -3.651 -14.498 -4.692 1.00 93.94 163 GLU A O 1
ATOM 1238 N N . ALA A 1 164 ? -4.267 -16.533 -5.407 1.00 95.88 164 ALA A N 1
ATOM 1239 C CA . ALA A 1 164 ? -3.770 -17.226 -4.228 1.00 95.88 164 ALA A CA 1
ATOM 1240 C C . ALA A 1 164 ? -2.244 -17.139 -4.150 1.00 95.88 164 ALA A C 1
ATOM 1242 O O . ALA A 1 164 ? -1.692 -17.083 -3.048 1.00 95.88 164 ALA A O 1
ATOM 1243 N N . THR A 1 165 ? -1.559 -17.071 -5.296 1.00 96.19 165 THR A N 1
ATOM 1244 C CA . THR A 1 165 ? -0.119 -16.796 -5.340 1.00 96.19 165 THR A CA 1
ATOM 1245 C C . THR A 1 165 ? 0.201 -15.370 -4.892 1.00 96.19 165 THR A C 1
ATOM 1247 O O . THR A 1 165 ? 1.157 -15.196 -4.134 1.00 96.19 165 THR A O 1
ATOM 1250 N N . ILE A 1 166 ? -0.618 -14.367 -5.244 1.00 97.00 166 ILE A N 1
ATOM 1251 C CA . ILE A 1 166 ? -0.439 -12.986 -4.751 1.00 97.00 166 ILE A CA 1
ATOM 1252 C C . ILE A 1 166 ? -0.583 -12.954 -3.232 1.00 97.00 166 ILE A C 1
ATOM 1254 O O . ILE A 1 166 ? 0.344 -12.552 -2.525 1.00 97.00 166 ILE A O 1
ATOM 1258 N N . ARG A 1 167 ? -1.706 -13.474 -2.727 1.00 97.94 167 ARG A N 1
ATOM 1259 C CA . ARG A 1 167 ? -1.996 -13.554 -1.291 1.00 97.94 167 ARG A CA 1
ATOM 1260 C C . ARG A 1 167 ? -0.875 -14.257 -0.527 1.00 97.94 167 ARG A C 1
ATOM 1262 O O . ARG A 1 167 ? -0.387 -13.739 0.472 1.00 97.94 167 ARG A O 1
ATOM 1269 N N . ARG A 1 168 ? -0.448 -15.434 -0.997 1.00 97.81 168 ARG A N 1
ATOM 1270 C CA . ARG A 1 168 ? 0.585 -16.249 -0.339 1.00 97.81 168 ARG A CA 1
ATOM 1271 C C . ARG A 1 168 ? 1.927 -15.525 -0.262 1.00 97.81 168 ARG A C 1
ATOM 1273 O O . ARG A 1 168 ? 2.573 -15.576 0.779 1.00 97.81 168 ARG A O 1
ATOM 1280 N N . ASN A 1 169 ? 2.346 -14.857 -1.335 1.00 96.94 169 ASN A N 1
ATOM 1281 C CA . ASN A 1 169 ? 3.622 -14.144 -1.357 1.00 96.94 169 ASN A CA 1
ATOM 1282 C C . ASN A 1 169 ? 3.618 -12.939 -0.406 1.00 96.94 169 ASN A C 1
ATOM 1284 O O . ASN A 1 169 ? 4.593 -12.746 0.321 1.00 96.94 169 ASN A O 1
ATOM 1288 N N . VAL A 1 170 ? 2.519 -12.178 -0.361 1.00 98.06 170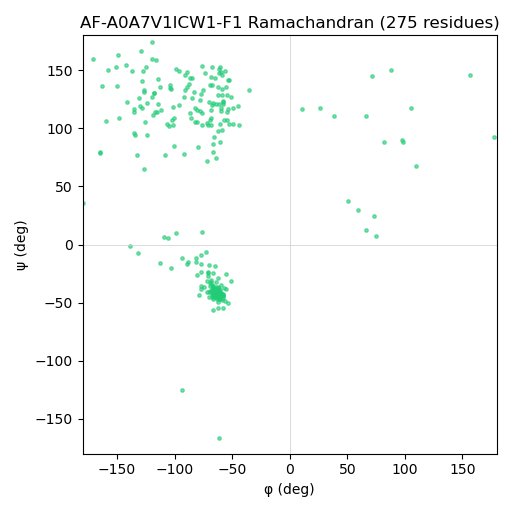 VAL A N 1
ATOM 1289 C CA . VAL A 1 170 ? 2.380 -11.036 0.555 1.00 98.06 170 VAL A CA 1
ATOM 1290 C C . VAL A 1 170 ? 2.309 -11.499 2.010 1.00 98.06 170 VAL A C 1
ATOM 1292 O O . VAL A 1 170 ? 3.044 -10.978 2.841 1.00 98.06 170 VAL A O 1
ATOM 1295 N N . LEU A 1 171 ? 1.525 -12.538 2.323 1.00 98.25 171 LEU A N 1
ATOM 1296 C CA . LEU A 1 171 ? 1.482 -13.113 3.676 1.00 98.25 171 LEU A CA 1
ATOM 1297 C C . LEU A 1 171 ? 2.842 -13.663 4.116 1.00 98.25 171 LEU A C 1
ATOM 1299 O O . LEU A 1 171 ? 3.234 -13.491 5.266 1.00 98.25 171 LEU A O 1
ATOM 1303 N N . ARG A 1 172 ? 3.595 -14.292 3.205 1.00 97.75 172 ARG A N 1
ATOM 1304 C CA . ARG A 1 172 ? 4.958 -14.752 3.497 1.00 97.75 172 ARG A CA 1
ATOM 1305 C C . ARG A 1 172 ? 5.876 -13.583 3.862 1.00 97.75 172 ARG A C 1
ATOM 1307 O O . ARG A 1 172 ? 6.671 -13.723 4.784 1.00 97.75 172 ARG A O 1
ATOM 1314 N N . ARG A 1 173 ? 5.771 -12.444 3.166 1.00 96.38 173 ARG A N 1
ATOM 1315 C CA . ARG A 1 173 ? 6.537 -11.230 3.493 1.00 96.38 173 ARG A CA 1
ATOM 1316 C C . ARG A 1 173 ? 6.098 -10.627 4.828 1.00 96.38 173 ARG A C 1
ATOM 1318 O O . ARG A 1 173 ? 6.957 -10.250 5.620 1.00 96.38 173 ARG A O 1
ATOM 1325 N N . GLU A 1 174 ? 4.798 -10.576 5.084 1.00 97.81 174 GLU A N 1
ATOM 1326 C CA . GLU A 1 174 ? 4.209 -10.078 6.332 1.00 97.81 174 GLU A CA 1
ATOM 1327 C C . GLU A 1 174 ? 4.634 -10.913 7.554 1.00 97.81 174 GLU A C 1
ATOM 1329 O O . GLU A 1 174 ? 4.893 -10.369 8.624 1.00 97.81 174 GLU A O 1
ATOM 1334 N N . ALA A 1 175 ? 4.767 -12.233 7.391 1.00 97.25 175 ALA A N 1
ATOM 1335 C CA . ALA A 1 175 ? 5.186 -13.144 8.456 1.00 97.25 175 ALA A CA 1
ATOM 1336 C C . ALA A 1 175 ? 6.668 -13.009 8.851 1.00 97.25 175 ALA A C 1
ATOM 1338 O O . ALA A 1 175 ? 7.032 -13.380 9.962 1.00 97.25 175 ALA A O 1
ATOM 1339 N N . GLN A 1 176 ? 7.528 -12.496 7.962 1.00 96.88 176 GLN A N 1
ATOM 1340 C CA . GLN A 1 176 ? 8.939 -12.236 8.287 1.00 96.88 176 GLN A CA 1
ATOM 1341 C C . GLN A 1 176 ? 9.074 -11.069 9.264 1.00 96.88 176 GLN A C 1
ATOM 1343 O O . GLN A 1 176 ? 9.839 -11.127 10.219 1.00 96.88 176 GLN A O 1
ATOM 1348 N N . MET A 1 177 ? 8.336 -9.998 8.988 1.00 94.56 177 MET A N 1
ATOM 1349 C CA . MET A 1 177 ? 8.241 -8.811 9.818 1.00 94.56 177 MET A CA 1
ATOM 1350 C C . MET A 1 177 ? 7.003 -8.049 9.373 1.00 94.56 177 MET A C 1
ATOM 1352 O O . MET A 1 177 ? 6.801 -7.874 8.165 1.00 94.56 177 MET A O 1
ATOM 1356 N N . SER A 1 178 ? 6.230 -7.574 10.348 1.00 96.31 178 SER A N 1
ATOM 1357 C CA . SER A 1 178 ? 5.031 -6.792 10.078 1.00 96.31 178 SER A CA 1
ATOM 1358 C C . SER A 1 178 ? 5.317 -5.613 9.153 1.00 96.31 178 SER A C 1
ATOM 1360 O O . SER A 1 178 ? 6.358 -4.959 9.260 1.00 96.31 178 SER A O 1
ATOM 1362 N N . THR A 1 179 ? 4.381 -5.340 8.249 1.00 96.62 179 THR A N 1
ATOM 1363 C CA . THR A 1 179 ? 4.420 -4.165 7.367 1.00 96.62 179 THR A CA 1
ATOM 1364 C C . THR A 1 179 ? 3.556 -3.009 7.869 1.00 96.62 179 THR A C 1
ATOM 1366 O O . THR A 1 179 ? 3.361 -2.020 7.156 1.00 96.62 179 THR A O 1
ATOM 1369 N N . GLY A 1 180 ? 3.049 -3.113 9.099 1.00 96.44 180 GLY A N 1
ATOM 1370 C CA . GLY A 1 180 ? 2.455 -1.988 9.808 1.00 96.44 180 GLY A CA 1
ATOM 1371 C C . GLY A 1 180 ? 3.491 -0.887 10.040 1.00 96.44 180 GLY A C 1
ATOM 1372 O O . GLY A 1 180 ? 4.581 -1.151 10.546 1.00 96.44 180 GLY A O 1
ATOM 1373 N N . LEU A 1 181 ? 3.152 0.344 9.661 1.00 95.19 181 LEU A N 1
ATOM 1374 C CA . LEU A 1 181 ? 3.962 1.529 9.929 1.00 95.19 181 LEU A CA 1
ATOM 1375 C C . LEU A 1 181 ? 3.495 2.195 11.230 1.00 95.19 181 LEU A C 1
ATOM 1377 O O . LEU A 1 181 ? 3.461 1.564 12.283 1.00 95.19 181 LEU A O 1
ATOM 1381 N N . VAL A 1 182 ? 3.158 3.477 11.145 1.00 93.88 182 VAL A N 1
ATOM 1382 C CA . VAL A 1 182 ? 2.677 4.349 12.208 1.00 93.88 182 VAL A CA 1
ATOM 1383 C C . VAL A 1 182 ? 1.403 5.041 11.732 1.00 93.88 182 VAL A C 1
ATOM 1385 O O . VAL A 1 182 ? 1.069 5.029 10.545 1.00 93.88 182 VAL A O 1
ATOM 1388 N N . HIS A 1 183 ? 0.678 5.657 12.659 1.00 95.94 183 HIS A N 1
ATOM 1389 C CA . HIS A 1 183 ? -0.512 6.462 12.386 1.00 95.94 183 HIS A CA 1
ATOM 1390 C C . HIS A 1 183 ? -1.643 5.688 11.685 1.00 95.94 183 HIS A C 1
ATOM 1392 O O . HIS A 1 183 ? -2.442 6.267 10.953 1.00 95.94 183 HIS A O 1
ATOM 1398 N N . GLY A 1 184 ? -1.730 4.377 11.933 1.00 96.19 184 GLY A N 1
ATOM 1399 C CA . GLY A 1 184 ? -2.766 3.511 11.369 1.00 96.19 184 GLY A CA 1
ATOM 1400 C C . GLY A 1 184 ? -2.598 3.205 9.878 1.00 96.19 184 GLY A C 1
ATOM 1401 O O . GLY A 1 184 ? -3.585 2.884 9.212 1.00 96.19 184 GLY A O 1
ATOM 1402 N N . ILE A 1 185 ? -1.367 3.295 9.366 1.00 97.69 185 ILE A N 1
ATOM 1403 C CA . ILE A 1 185 ? -0.997 2.939 7.993 1.00 97.69 185 ILE A CA 1
ATOM 1404 C C . ILE A 1 185 ? -0.258 1.594 7.983 1.00 97.69 185 ILE A C 1
ATOM 1406 O O . ILE A 1 185 ? 0.636 1.371 8.798 1.00 97.69 185 ILE A O 1
ATOM 1410 N N . ALA A 1 186 ? -0.578 0.719 7.029 1.00 97.94 186 ALA A N 1
ATOM 1411 C CA . ALA A 1 186 ? 0.227 -0.462 6.700 1.00 97.94 186 ALA A CA 1
ATOM 1412 C C . ALA A 1 186 ? 0.606 -0.488 5.218 1.00 97.94 186 ALA A C 1
ATOM 1414 O O . ALA A 1 186 ? -0.125 0.041 4.374 1.00 97.94 186 ALA A O 1
ATOM 1415 N N . ILE A 1 187 ? 1.734 -1.135 4.903 1.00 97.62 187 ILE A N 1
ATOM 1416 C CA . ILE A 1 187 ? 2.212 -1.307 3.527 1.00 97.62 187 ILE A CA 1
ATOM 1417 C C . ILE A 1 187 ? 2.489 -2.784 3.191 1.00 97.62 187 ILE A C 1
ATOM 1419 O O . ILE A 1 187 ? 3.644 -3.154 2.954 1.00 97.62 187 ILE A O 1
ATOM 1423 N N . PRO A 1 188 ? 1.475 -3.663 3.168 1.00 97.75 188 PRO A N 1
ATOM 1424 C CA . PRO A 1 188 ? 1.651 -5.036 2.706 1.00 97.75 188 PRO A CA 1
ATOM 1425 C C . PRO A 1 188 ? 2.175 -5.049 1.265 1.00 97.75 188 PRO A C 1
ATOM 1427 O O . PRO A 1 188 ? 1.571 -4.479 0.354 1.00 97.75 188 PRO A O 1
ATOM 1430 N N . HIS A 1 189 ? 3.319 -5.701 1.057 1.00 96.88 189 HIS A N 1
ATOM 1431 C CA . HIS A 1 189 ? 4.021 -5.677 -0.222 1.00 96.88 189 HIS A CA 1
ATOM 1432 C C . HIS A 1 189 ? 4.649 -7.021 -0.583 1.00 96.88 189 HIS A C 1
ATOM 1434 O O . HIS A 1 189 ? 5.001 -7.817 0.286 1.00 96.88 189 HIS A O 1
ATOM 1440 N N . ALA A 1 190 ? 4.834 -7.262 -1.879 1.00 95.50 190 ALA A N 1
ATOM 1441 C CA . ALA A 1 190 ? 5.625 -8.380 -2.382 1.00 95.50 190 ALA A CA 1
ATOM 1442 C C . ALA A 1 190 ? 6.266 -8.054 -3.735 1.00 95.50 190 ALA A C 1
ATOM 1444 O O . ALA A 1 190 ? 5.737 -7.263 -4.516 1.00 95.50 190 ALA A O 1
ATOM 1445 N N . ARG A 1 191 ? 7.396 -8.711 -4.010 1.00 93.69 191 ARG A N 1
ATOM 1446 C CA . ARG A 1 191 ? 7.980 -8.778 -5.354 1.00 93.69 191 ARG A CA 1
ATOM 1447 C C . ARG A 1 191 ? 7.406 -9.980 -6.108 1.00 93.69 191 ARG A C 1
ATOM 1449 O O . ARG A 1 191 ? 7.034 -10.972 -5.474 1.00 93.69 191 ARG A O 1
ATOM 1456 N N . PHE A 1 192 ? 7.286 -9.866 -7.427 1.00 91.50 192 PHE A N 1
ATOM 1457 C CA . PHE A 1 192 ? 6.645 -10.864 -8.276 1.00 91.50 192 PHE A CA 1
ATOM 1458 C C . PHE A 1 192 ? 7.363 -11.046 -9.615 1.00 91.50 192 PHE A C 1
ATOM 1460 O O . PHE A 1 192 ? 7.453 -10.109 -10.407 1.00 91.50 192 PHE A O 1
ATOM 1467 N N . VAL A 1 193 ? 7.778 -12.282 -9.901 1.00 91.00 193 VAL A N 1
ATOM 1468 C CA . VAL A 1 193 ? 8.283 -12.689 -11.221 1.00 91.00 193 VAL A CA 1
ATOM 1469 C C . VAL A 1 193 ? 7.200 -12.528 -12.286 1.00 91.00 193 VAL A C 1
ATOM 1471 O O . VAL A 1 193 ? 6.055 -12.945 -12.087 1.00 91.00 193 VAL A O 1
ATOM 1474 N N . GLY A 1 194 ? 7.570 -11.975 -13.443 1.00 88.62 194 GLY A N 1
ATOM 1475 C CA . GLY A 1 194 ? 6.681 -11.869 -14.605 1.00 88.62 194 GLY A CA 1
ATOM 1476 C C . GLY A 1 194 ? 5.609 -10.783 -14.483 1.00 88.62 194 GLY A C 1
ATOM 1477 O O . GLY A 1 194 ? 4.730 -10.681 -15.343 1.00 88.62 194 GLY A O 1
ATOM 1478 N N . LEU A 1 195 ? 5.667 -9.955 -13.438 1.00 91.12 195 LEU A N 1
ATOM 1479 C CA . LEU A 1 195 ? 4.826 -8.773 -13.329 1.00 91.12 195 LEU A CA 1
ATOM 1480 C C . LEU A 1 195 ? 5.379 -7.678 -14.252 1.00 91.12 195 LEU A C 1
ATOM 1482 O O . LEU A 1 195 ? 6.445 -7.134 -14.007 1.00 91.12 195 LEU A O 1
ATOM 1486 N N . GLY A 1 196 ? 4.644 -7.319 -15.307 1.00 88.19 196 GLY A N 1
ATOM 1487 C CA . GLY A 1 196 ? 5.133 -6.348 -16.299 1.00 88.19 196 GLY A CA 1
ATOM 1488 C C . GLY A 1 196 ? 5.225 -4.895 -15.810 1.00 88.19 196 GLY A C 1
ATOM 1489 O O . GLY A 1 196 ? 5.882 -4.077 -16.448 1.00 88.19 196 GLY A O 1
ATOM 1490 N N . ARG A 1 197 ? 4.545 -4.543 -14.711 1.00 89.88 197 ARG A N 1
ATOM 1491 C CA . ARG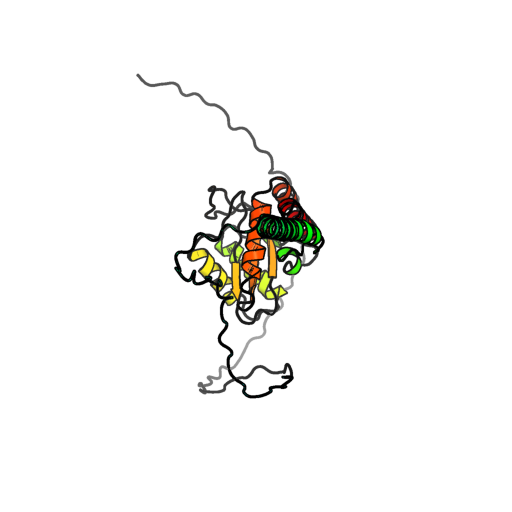 A 1 197 ? 4.609 -3.213 -14.083 1.00 89.88 197 ARG A CA 1
ATOM 1492 C C . ARG A 1 197 ? 4.194 -3.272 -12.619 1.00 89.88 197 ARG A C 1
ATOM 1494 O O . ARG A 1 197 ? 3.323 -4.062 -12.261 1.00 89.88 197 ARG A O 1
ATOM 1501 N N . SER A 1 198 ? 4.746 -2.378 -11.807 1.00 93.75 198 SER A N 1
ATOM 1502 C CA . SER A 1 198 ? 4.322 -2.208 -10.418 1.00 93.75 198 SER A CA 1
ATOM 1503 C C . SER A 1 198 ? 2.844 -1.820 -10.304 1.00 93.75 198 SER A C 1
ATOM 1505 O O . SER A 1 198 ? 2.304 -1.116 -11.160 1.00 93.75 198 SER A O 1
ATOM 1507 N N . LEU A 1 199 ? 2.217 -2.259 -9.215 1.00 94.25 199 LEU A N 1
ATOM 1508 C CA . LEU A 1 199 ? 0.850 -1.937 -8.828 1.00 94.25 199 LEU A CA 1
ATOM 1509 C C . LEU A 1 199 ? 0.839 -1.401 -7.396 1.00 94.25 199 LEU A C 1
ATOM 1511 O O . LEU A 1 199 ? 1.368 -2.048 -6.494 1.00 94.25 199 LEU A O 1
ATOM 1515 N N . VAL A 1 200 ? 0.169 -0.272 -7.189 1.00 95.44 200 VAL A N 1
ATOM 1516 C CA . VAL A 1 200 ? -0.221 0.231 -5.870 1.00 95.44 200 VAL A CA 1
ATOM 1517 C C . VAL A 1 200 ? -1.741 0.307 -5.800 1.00 95.44 200 VAL A C 1
ATOM 1519 O O . VAL A 1 200 ? -2.376 0.899 -6.674 1.00 95.44 200 VAL A O 1
ATOM 1522 N N . LEU A 1 201 ? -2.315 -0.250 -4.737 1.00 95.75 201 LEU A N 1
ATOM 1523 C CA . LEU A 1 201 ? -3.698 -0.002 -4.338 1.00 95.75 201 LEU A CA 1
ATOM 1524 C C . LEU A 1 201 ? -3.703 0.765 -3.025 1.00 95.75 201 LEU A C 1
ATOM 1526 O O . LEU A 1 201 ? -2.982 0.406 -2.096 1.00 95.75 201 LEU A O 1
ATOM 1530 N N . PHE A 1 202 ? -4.546 1.788 -2.942 1.00 96.25 202 PHE A N 1
ATOM 1531 C CA . PHE A 1 202 ? -4.877 2.419 -1.674 1.00 96.25 202 PHE A CA 1
ATOM 1532 C C . PHE A 1 202 ? -6.252 1.954 -1.220 1.00 96.25 202 PHE A C 1
ATOM 1534 O O . PHE A 1 202 ? -7.211 1.938 -2.004 1.00 96.25 202 PHE A O 1
ATOM 1541 N N . ALA A 1 203 ? -6.336 1.584 0.051 1.00 95.81 203 ALA A N 1
ATOM 1542 C CA . ALA A 1 203 ? -7.560 1.104 0.643 1.00 95.81 203 ALA A CA 1
ATOM 1543 C C . ALA A 1 203 ? -7.797 1.680 2.034 1.00 95.81 203 ALA A C 1
ATOM 1545 O O . ALA A 1 203 ? -6.857 1.930 2.789 1.00 95.81 203 ALA A O 1
ATOM 1546 N N . LYS A 1 204 ? -9.076 1.840 2.373 1.00 96.38 204 LYS A N 1
ATOM 1547 C CA . LYS A 1 204 ? -9.528 2.162 3.726 1.00 96.38 204 LYS A CA 1
ATOM 1548 C C . LYS A 1 204 ? -10.331 1.004 4.289 1.00 96.38 204 LYS A C 1
ATOM 1550 O O . LYS A 1 204 ? -11.077 0.355 3.555 1.00 96.38 204 LYS A O 1
ATOM 1555 N N . THR A 1 205 ? -10.169 0.738 5.577 1.00 95.81 205 THR A N 1
ATOM 1556 C CA . THR A 1 205 ? -10.986 -0.254 6.277 1.00 95.81 205 THR A CA 1
ATOM 1557 C C . THR A 1 205 ? -12.208 0.431 6.881 1.00 95.81 205 THR A C 1
ATOM 1559 O O . THR A 1 205 ? -12.155 1.593 7.287 1.00 95.81 205 THR A O 1
ATOM 1562 N N . SER A 1 206 ? -13.334 -0.281 6.922 1.00 91.94 206 SER A N 1
ATOM 1563 C CA . SER A 1 206 ? -14.547 0.217 7.587 1.00 91.94 206 SER A CA 1
ATOM 1564 C C . SER A 1 206 ? -14.388 0.274 9.112 1.00 91.94 206 SER A C 1
ATOM 1566 O O . SER A 1 206 ? -14.921 1.174 9.761 1.00 91.94 206 SER A O 1
ATOM 1568 N N . THR A 1 207 ? -13.615 -0.655 9.673 1.00 92.62 207 THR A N 1
ATOM 1569 C CA . THR A 1 207 ? -13.211 -0.699 11.081 1.00 92.62 207 THR A CA 1
ATOM 1570 C C . THR A 1 207 ? -11.696 -0.849 11.188 1.00 92.62 207 THR A C 1
ATOM 1572 O O . THR A 1 207 ? -11.129 -1.624 10.412 1.00 92.62 207 THR A O 1
ATOM 1575 N N . PRO A 1 208 ? -11.020 -0.170 12.135 1.00 96.06 208 PRO A N 1
ATOM 1576 C CA . PRO A 1 208 ? -9.592 -0.378 12.351 1.00 96.06 208 PRO A CA 1
ATOM 1577 C C . PRO A 1 208 ? -9.275 -1.858 12.607 1.00 96.06 208 PRO A C 1
ATOM 1579 O O . PRO A 1 208 ? -9.991 -2.526 13.351 1.00 96.06 208 PRO A O 1
ATOM 1582 N N . ILE A 1 209 ? -8.220 -2.357 11.969 1.00 97.88 209 ILE A N 1
ATOM 1583 C CA . ILE A 1 209 ? -7.779 -3.752 12.007 1.00 97.88 209 ILE A CA 1
ATOM 1584 C C . ILE A 1 209 ? -6.551 -3.860 12.911 1.00 97.88 209 ILE A C 1
ATOM 1586 O O . ILE A 1 209 ? -5.616 -3.063 12.795 1.00 97.88 209 ILE A O 1
ATOM 1590 N N . GLU A 1 210 ? -6.538 -4.868 13.780 1.00 97.25 210 GLU A N 1
ATOM 1591 C CA . GLU A 1 210 ? -5.361 -5.219 14.577 1.00 97.25 210 GLU A CA 1
ATOM 1592 C C . GLU A 1 210 ? -4.192 -5.607 13.665 1.00 97.25 210 GLU A C 1
ATOM 1594 O O . GLU A 1 210 ? -4.273 -6.536 12.857 1.00 97.25 210 GLU A O 1
ATOM 1599 N N . TRP A 1 211 ? -3.096 -4.866 13.790 1.00 97.19 211 TRP A N 1
ATOM 1600 C CA . TRP A 1 211 ? -1.896 -5.021 12.980 1.00 97.19 211 TRP A CA 1
ATOM 1601 C C . TRP A 1 211 ? -0.699 -4.592 13.821 1.00 97.19 211 TRP A C 1
ATOM 1603 O O . TRP A 1 211 ? -0.752 -3.567 14.495 1.00 97.19 211 TRP A O 1
ATOM 1613 N N . VAL A 1 212 ? 0.398 -5.348 13.778 1.00 96.50 212 VAL A N 1
ATOM 1614 C CA . VAL A 1 212 ? 1.612 -4.972 14.513 1.00 96.50 212 VAL A CA 1
ATOM 1615 C C . VAL A 1 212 ? 2.228 -3.730 13.862 1.00 96.50 212 VAL A C 1
ATOM 1617 O O . VAL A 1 212 ? 2.786 -3.805 12.771 1.00 96.50 212 VAL A O 1
ATOM 1620 N N . THR A 1 213 ? 2.115 -2.585 14.515 1.00 95.44 213 THR A N 1
ATOM 1621 C CA . THR A 1 213 ? 2.643 -1.285 14.080 1.00 95.44 213 THR A CA 1
ATOM 1622 C C . THR A 1 213 ? 3.708 -0.801 15.059 1.00 95.44 213 THR A C 1
ATOM 1624 O O . THR A 1 213 ? 3.748 -1.235 16.212 1.00 95.44 213 THR A O 1
ATOM 1627 N N . ALA A 1 214 ? 4.584 0.106 14.623 1.00 89.56 214 ALA A N 1
ATOM 1628 C CA . ALA A 1 214 ? 5.665 0.615 15.474 1.00 89.56 214 ALA A CA 1
ATOM 1629 C C . ALA A 1 214 ? 5.149 1.447 16.663 1.00 89.56 214 ALA A C 1
ATOM 1631 O O . ALA A 1 214 ? 5.821 1.559 17.684 1.00 89.56 214 ALA A O 1
ATOM 1632 N N . ASP A 1 215 ? 3.951 2.017 16.537 1.00 93.88 215 ASP A N 1
ATOM 1633 C CA . ASP A 1 215 ? 3.289 2.825 17.562 1.00 93.88 215 ASP A CA 1
ATOM 1634 C C . ASP A 1 215 ? 2.121 2.107 18.259 1.00 93.88 215 ASP A C 1
ATOM 1636 O O . ASP A 1 215 ? 1.409 2.727 19.051 1.00 93.88 215 ASP A O 1
ATOM 1640 N N . GLY A 1 216 ? 1.902 0.823 17.957 1.00 94.69 216 GLY A N 1
ATOM 1641 C CA . GLY A 1 216 ? 0.841 0.002 18.542 1.00 94.69 216 GLY A CA 1
ATOM 1642 C C . GLY A 1 216 ? -0.584 0.425 18.173 1.00 94.69 216 GLY A C 1
ATOM 1643 O O . GLY A 1 216 ? -1.530 -0.028 18.814 1.00 94.69 216 GLY A O 1
ATOM 1644 N N . ARG A 1 217 ? -0.771 1.308 17.180 1.00 95.50 217 ARG A N 1
ATOM 1645 C CA . ARG A 1 217 ? -2.105 1.727 16.729 1.00 95.50 217 ARG A CA 1
ATOM 1646 C C . ARG A 1 217 ? -2.680 0.753 15.694 1.00 95.50 217 ARG A C 1
ATOM 1648 O O . ARG A 1 217 ? -1.937 0.305 14.818 1.00 95.50 217 ARG A O 1
ATOM 1655 N N . PRO A 1 218 ? -4.000 0.491 15.719 1.00 97.12 218 PRO A N 1
ATOM 1656 C CA . PRO A 1 218 ? -4.646 -0.327 14.702 1.00 97.12 218 PRO A CA 1
ATOM 1657 C C . PRO A 1 218 ? -4.638 0.378 13.339 1.00 97.12 218 PRO A C 1
ATOM 1659 O O . PRO A 1 218 ? -4.638 1.611 13.235 1.00 97.12 218 PRO A O 1
ATOM 1662 N N . VAL A 1 219 ? -4.658 -0.419 12.277 1.00 98.06 219 VAL A N 1
ATOM 1663 C CA . VAL A 1 219 ? -4.544 0.041 10.891 1.00 98.06 219 VAL A CA 1
ATOM 1664 C C . VAL A 1 219 ? -5.919 0.317 10.300 1.00 98.06 219 VAL A C 1
ATOM 1666 O O . VAL A 1 219 ? -6.827 -0.499 10.409 1.00 98.06 219 VAL A O 1
ATOM 1669 N N . HIS A 1 220 ? -6.070 1.461 9.637 1.00 97.19 220 HIS A N 1
ATOM 1670 C CA . HIS A 1 220 ? -7.296 1.830 8.919 1.00 97.19 220 HIS A CA 1
ATOM 1671 C C . HIS A 1 220 ? -7.041 2.339 7.493 1.00 97.19 220 HIS A C 1
ATOM 1673 O O . HIS A 1 220 ? -7.985 2.520 6.721 1.00 97.19 220 HIS A O 1
ATOM 1679 N N . MET A 1 221 ? -5.773 2.526 7.120 1.00 97.50 221 MET A N 1
ATOM 1680 C CA . MET A 1 221 ? -5.331 2.852 5.767 1.00 97.50 221 MET A CA 1
ATOM 1681 C C . MET A 1 221 ? -4.262 1.856 5.324 1.00 97.50 221 MET A C 1
ATOM 1683 O O . MET A 1 221 ? -3.321 1.568 6.061 1.00 97.50 221 MET A O 1
ATOM 1687 N N . VAL A 1 222 ? -4.392 1.329 4.111 1.00 97.81 222 VAL A N 1
ATOM 1688 C CA . VAL A 1 222 ? -3.498 0.290 3.596 1.00 97.81 222 VAL A CA 1
ATOM 1689 C C . VAL A 1 222 ? -3.016 0.668 2.202 1.00 97.81 222 VAL A C 1
ATOM 1691 O O . VAL A 1 222 ? -3.823 0.900 1.302 1.00 97.81 222 VAL A O 1
ATOM 1694 N N . PHE A 1 223 ? -1.697 0.687 2.018 1.00 97.44 223 PHE A N 1
ATOM 1695 C CA . PHE A 1 223 ? -1.061 0.742 0.706 1.00 97.44 223 PHE A CA 1
ATOM 1696 C C . PHE A 1 223 ? -0.597 -0.664 0.321 1.00 97.44 223 PHE A C 1
ATOM 1698 O O . PHE A 1 223 ? 0.348 -1.193 0.893 1.00 97.44 223 PHE A O 1
ATOM 1705 N N . PHE A 1 224 ? -1.255 -1.293 -0.646 1.00 97.25 224 PHE A N 1
ATOM 1706 C CA . PHE A 1 224 ? -0.892 -2.629 -1.114 1.00 97.25 224 PHE A CA 1
ATOM 1707 C C . PHE A 1 224 ? -0.001 -2.541 -2.348 1.00 97.25 224 PHE A C 1
ATOM 1709 O O . PHE A 1 224 ? -0.422 -1.975 -3.359 1.00 97.25 224 PHE A O 1
ATOM 1716 N N . LEU A 1 225 ? 1.217 -3.083 -2.274 1.00 96.00 225 LEU A N 1
ATOM 1717 C CA . LEU A 1 225 ? 2.236 -2.911 -3.315 1.00 96.00 225 LEU A CA 1
ATOM 1718 C C . LEU A 1 225 ? 2.659 -4.247 -3.922 1.00 96.00 225 LEU A C 1
ATOM 1720 O O . LEU A 1 225 ? 3.143 -5.138 -3.226 1.00 96.00 225 LEU A O 1
ATOM 1724 N N . LEU A 1 226 ? 2.587 -4.344 -5.246 1.00 95.56 226 LEU A N 1
ATOM 1725 C CA . LEU A 1 226 ? 3.224 -5.412 -6.011 1.00 95.56 226 LEU A CA 1
ATOM 1726 C C . LEU A 1 226 ? 4.260 -4.798 -6.943 1.00 95.56 226 LEU A C 1
ATOM 1728 O O . LEU A 1 226 ? 3.951 -3.847 -7.659 1.00 95.56 226 LEU A O 1
ATOM 1732 N N . THR A 1 227 ? 5.475 -5.335 -6.950 1.00 95.19 227 THR A N 1
ATOM 1733 C CA . THR A 1 227 ? 6.550 -4.856 -7.830 1.00 95.19 227 THR A CA 1
ATOM 1734 C C . THR A 1 227 ? 7.164 -6.001 -8.627 1.00 95.19 227 THR A C 1
ATOM 1736 O O . THR A 1 227 ? 7.194 -7.127 -8.122 1.00 95.19 227 THR A O 1
ATOM 1739 N N . PRO A 1 228 ? 7.655 -5.746 -9.852 1.00 94.69 228 PRO A N 1
ATOM 1740 C CA . PRO A 1 228 ? 8.460 -6.718 -10.584 1.00 94.69 228 PRO A CA 1
ATOM 1741 C C . PRO A 1 228 ? 9.684 -7.127 -9.755 1.00 94.69 228 PRO A C 1
ATOM 1743 O O . PRO A 1 228 ? 10.181 -6.331 -8.953 1.00 94.69 228 PRO A O 1
ATOM 1746 N N . GLU A 1 229 ? 10.166 -8.358 -9.914 1.00 91.88 229 GLU A N 1
ATOM 1747 C CA . GLU A 1 229 ? 11.444 -8.763 -9.304 1.00 91.88 229 GLU A CA 1
ATOM 1748 C C . GLU A 1 229 ? 12.635 -8.090 -9.991 1.00 91.88 229 GLU A C 1
ATOM 1750 O O . GLU A 1 229 ? 13.651 -7.838 -9.351 1.00 91.88 229 GLU A O 1
ATOM 1755 N N . GLU A 1 230 ? 12.473 -7.748 -11.266 1.00 89.06 230 GLU A N 1
ATOM 1756 C CA . GLU A 1 230 ? 13.482 -7.156 -12.137 1.00 89.06 230 GLU A CA 1
ATOM 1757 C C . GLU A 1 230 ? 13.711 -5.658 -11.863 1.00 89.06 230 GLU A C 1
ATOM 1759 O O . GLU A 1 230 ? 14.723 -5.102 -12.284 1.00 89.06 230 GLU A O 1
ATOM 1764 N N . ASP A 1 231 ? 12.784 -4.997 -11.159 1.00 85.62 231 ASP A N 1
ATOM 1765 C CA . ASP A 1 231 ? 12.875 -3.584 -10.775 1.00 85.62 231 ASP A CA 1
ATOM 1766 C C . ASP A 1 231 ? 13.129 -3.463 -9.265 1.00 85.62 231 ASP A C 1
ATOM 1768 O O . ASP A 1 231 ? 12.225 -3.200 -8.463 1.00 85.62 231 ASP A O 1
ATOM 1772 N N . GLU A 1 232 ? 14.386 -3.702 -8.875 1.00 76.62 232 GLU A N 1
ATOM 1773 C CA . GLU A 1 232 ? 14.828 -3.686 -7.473 1.00 76.62 232 GLU A CA 1
ATOM 1774 C C . GLU A 1 232 ? 14.596 -2.323 -6.801 1.00 76.62 232 GLU A C 1
ATOM 1776 O O . GLU A 1 232 ? 14.232 -2.235 -5.625 1.00 76.62 232 GLU A O 1
ATOM 1781 N N . ASP A 1 233 ? 14.750 -1.253 -7.574 1.00 88.56 233 ASP A N 1
ATOM 1782 C CA . ASP A 1 233 ? 14.690 0.127 -7.112 1.00 88.56 233 ASP A CA 1
ATOM 1783 C C . ASP A 1 233 ? 13.257 0.617 -6.873 1.00 88.56 233 ASP A C 1
ATOM 1785 O O . ASP A 1 233 ? 13.018 1.432 -5.973 1.00 88.56 233 ASP A O 1
ATOM 1789 N N . ALA A 1 234 ? 12.294 0.175 -7.689 1.00 89.06 234 ALA A N 1
ATOM 1790 C CA . ALA A 1 234 ? 10.927 0.684 -7.627 1.00 89.06 234 ALA A CA 1
ATOM 1791 C C . ALA A 1 234 ? 10.277 0.447 -6.265 1.00 89.06 234 ALA A C 1
ATOM 1793 O O . ALA A 1 234 ? 9.624 1.349 -5.735 1.00 89.06 234 ALA A O 1
ATOM 1794 N N . GLN A 1 235 ? 10.473 -0.736 -5.675 1.00 92.56 235 GLN A N 1
ATOM 1795 C CA . GLN A 1 235 ? 9.905 -1.048 -4.365 1.00 92.56 235 GLN A CA 1
ATOM 1796 C C . GLN A 1 235 ? 10.448 -0.107 -3.290 1.00 92.56 235 GLN A C 1
ATOM 1798 O O . GLN A 1 235 ? 9.663 0.505 -2.569 1.00 92.56 235 GLN A O 1
ATOM 1803 N N . LEU A 1 236 ? 11.770 0.067 -3.218 1.00 93.00 236 LEU A N 1
ATOM 1804 C CA . LEU A 1 236 ? 12.400 0.938 -2.223 1.00 93.00 236 LEU A CA 1
ATOM 1805 C C . LEU A 1 236 ? 11.973 2.400 -2.391 1.00 93.00 236 LEU A C 1
ATOM 1807 O O . LEU A 1 236 ? 11.661 3.065 -1.404 1.00 93.00 236 LEU A O 1
ATOM 1811 N N . LYS A 1 237 ? 11.891 2.890 -3.634 1.00 92.75 237 LYS A N 1
ATOM 1812 C CA . LYS A 1 237 ? 11.414 4.250 -3.928 1.00 92.75 237 LYS A CA 1
ATOM 1813 C C . LYS A 1 237 ? 9.971 4.445 -3.466 1.00 92.75 237 LYS A C 1
ATOM 1815 O O . LYS A 1 237 ? 9.690 5.428 -2.788 1.00 92.75 237 LYS A O 1
ATOM 1820 N N . MET A 1 238 ? 9.073 3.502 -3.759 1.00 94.38 238 MET A N 1
ATOM 1821 C CA . MET A 1 238 ? 7.676 3.587 -3.315 1.00 94.38 238 MET A CA 1
ATOM 1822 C C . MET A 1 238 ? 7.530 3.504 -1.796 1.00 94.38 238 MET A C 1
ATOM 1824 O O . MET A 1 238 ? 6.789 4.293 -1.215 1.00 94.38 238 MET A O 1
ATOM 1828 N N . LEU A 1 239 ? 8.262 2.600 -1.140 1.00 95.25 239 LEU A N 1
ATOM 1829 C CA . LEU A 1 239 ? 8.268 2.504 0.321 1.00 95.25 239 LEU A CA 1
ATOM 1830 C C . LEU A 1 239 ? 8.747 3.812 0.964 1.00 95.25 239 LEU A C 1
ATOM 1832 O O . LEU A 1 239 ? 8.129 4.283 1.915 1.00 95.25 239 LEU A O 1
ATOM 1836 N N . ALA A 1 240 ? 9.791 4.440 0.413 1.00 94.50 240 ALA A N 1
ATOM 1837 C CA . ALA A 1 240 ? 10.277 5.733 0.888 1.00 94.50 240 ALA A CA 1
ATOM 1838 C C . ALA A 1 240 ? 9.251 6.862 0.682 1.00 94.50 240 ALA A C 1
ATOM 1840 O O . ALA A 1 240 ? 9.098 7.719 1.551 1.00 94.50 240 ALA A O 1
ATOM 1841 N N . GLU A 1 241 ? 8.536 6.868 -0.448 1.00 94.94 241 GLU A N 1
ATOM 1842 C CA . GLU A 1 241 ? 7.490 7.860 -0.727 1.00 94.94 241 GLU A CA 1
ATOM 1843 C C . GLU A 1 241 ? 6.314 7.772 0.241 1.00 94.94 241 GLU A C 1
ATOM 1845 O O . GLU A 1 241 ? 5.839 8.801 0.732 1.00 94.94 241 GLU A O 1
ATOM 1850 N N . ILE A 1 242 ? 5.861 6.549 0.521 1.00 95.88 242 ILE A N 1
ATOM 1851 C CA . ILE A 1 242 ? 4.754 6.309 1.446 1.00 95.88 242 ILE A CA 1
ATOM 1852 C C . ILE A 1 242 ? 5.203 6.572 2.879 1.00 95.88 242 ILE A C 1
ATOM 1854 O O . ILE A 1 242 ? 4.456 7.200 3.615 1.00 95.88 242 ILE A O 1
ATOM 1858 N N . GLY A 1 243 ? 6.419 6.169 3.266 1.00 95.00 243 GLY A N 1
ATOM 1859 C CA . GLY A 1 243 ? 6.974 6.459 4.591 1.00 95.00 243 GLY A CA 1
ATOM 1860 C C . GLY A 1 243 ? 6.996 7.959 4.890 1.00 95.00 243 GLY A C 1
ATOM 1861 O O . GLY A 1 243 ? 6.449 8.391 5.898 1.00 95.00 243 GLY A O 1
ATOM 1862 N N . ARG A 1 244 ? 7.502 8.781 3.958 1.00 94.44 244 ARG A N 1
ATOM 1863 C CA . ARG A 1 244 ? 7.482 10.249 4.112 1.00 94.44 244 ARG A CA 1
ATOM 1864 C C . ARG A 1 244 ? 6.069 10.818 4.228 1.00 94.44 244 ARG A C 1
ATOM 1866 O O . ARG A 1 244 ? 5.833 11.684 5.061 1.00 94.44 244 ARG A O 1
ATOM 1873 N N . CYS A 1 245 ? 5.124 10.332 3.424 1.00 94.75 245 CYS A N 1
ATOM 1874 C CA . CYS A 1 245 ? 3.725 10.738 3.565 1.00 94.75 245 CYS A CA 1
ATOM 1875 C C . CYS A 1 245 ? 3.113 10.275 4.897 1.00 94.75 245 CYS A C 1
ATOM 1877 O O . CYS A 1 245 ? 2.330 11.000 5.501 1.00 94.75 245 CYS A O 1
ATOM 1879 N N . ALA A 1 246 ? 3.470 9.085 5.378 1.00 94.25 246 ALA A N 1
ATOM 1880 C CA . ALA A 1 246 ? 3.010 8.582 6.662 1.00 94.25 246 ALA A CA 1
ATOM 1881 C C . ALA A 1 246 ? 3.527 9.445 7.821 1.00 94.25 246 ALA A C 1
ATOM 1883 O O . ALA A 1 246 ? 2.791 9.623 8.787 1.00 94.25 246 ALA A O 1
ATOM 1884 N N . ASP A 1 247 ? 4.722 10.028 7.708 1.00 93.25 247 ASP A N 1
ATOM 1885 C CA . ASP A 1 247 ? 5.301 10.931 8.711 1.00 93.25 247 ASP A CA 1
ATOM 1886 C C . ASP A 1 247 ? 4.761 12.372 8.621 1.00 93.25 247 ASP A C 1
ATOM 1888 O O . ASP A 1 247 ? 4.667 13.056 9.645 1.00 93.25 247 ASP A O 1
ATOM 1892 N N . ASP A 1 248 ? 4.308 12.815 7.446 1.00 94.81 248 ASP A N 1
ATOM 1893 C CA . ASP A 1 248 ? 3.737 14.149 7.212 1.00 94.81 248 ASP A CA 1
ATOM 1894 C C . ASP A 1 248 ? 2.271 14.267 7.706 1.00 94.81 248 ASP A C 1
ATOM 1896 O O . ASP A 1 248 ? 1.369 13.635 7.141 1.00 94.81 248 ASP A O 1
ATOM 1900 N N . PRO A 1 249 ? 1.978 15.103 8.729 1.00 95.25 249 PRO A N 1
ATOM 1901 C CA . PRO A 1 249 ? 0.616 15.323 9.219 1.00 95.25 249 PRO A CA 1
ATOM 1902 C C . PRO A 1 249 ? -0.370 15.812 8.156 1.00 95.25 249 PRO A C 1
ATOM 1904 O O . PRO A 1 249 ? -1.524 15.378 8.168 1.00 95.25 249 PRO A O 1
ATOM 1907 N N . ASP A 1 250 ? 0.072 16.669 7.233 1.00 95.25 250 ASP A N 1
ATOM 1908 C CA . ASP A 1 250 ? -0.791 17.207 6.180 1.00 95.25 250 ASP A CA 1
ATOM 1909 C C . ASP A 1 250 ? -1.151 16.108 5.178 1.00 95.25 250 ASP A C 1
ATOM 1911 O O . ASP A 1 250 ? -2.305 15.992 4.758 1.00 95.25 250 ASP A O 1
ATOM 1915 N N . CYS A 1 251 ? -0.179 15.261 4.827 1.00 95.56 251 CYS A N 1
ATOM 1916 C CA . CYS A 1 251 ? -0.418 14.108 3.967 1.00 95.56 251 CYS A CA 1
ATOM 1917 C C . CYS A 1 251 ? -1.415 13.138 4.608 1.00 95.56 251 CYS A C 1
ATOM 1919 O O . CYS A 1 251 ? -2.387 12.747 3.960 1.00 95.56 251 CYS A O 1
ATOM 1921 N N . ARG A 1 252 ? -1.234 12.810 5.896 1.00 95.81 252 ARG A N 1
ATOM 1922 C CA . ARG A 1 252 ? -2.165 11.948 6.641 1.00 95.81 252 ARG A CA 1
ATOM 1923 C C . ARG A 1 252 ? -3.586 12.504 6.670 1.00 95.81 252 ARG A C 1
ATOM 1925 O O . ARG A 1 252 ? -4.522 11.742 6.441 1.00 95.81 252 ARG A O 1
ATOM 1932 N N . GLY A 1 253 ? -3.748 13.808 6.903 1.00 96.75 253 GLY A N 1
ATOM 1933 C CA . GLY A 1 253 ? -5.061 14.461 6.876 1.00 96.75 253 GLY A CA 1
ATOM 1934 C C . GLY A 1 253 ? -5.760 14.285 5.526 1.00 96.75 253 GLY A C 1
ATOM 1935 O O . GLY A 1 253 ? -6.912 13.855 5.472 1.00 96.75 253 GLY A O 1
ATOM 1936 N N . ILE A 1 254 ? -5.031 14.503 4.426 1.00 96.06 254 ILE A N 1
ATOM 1937 C CA . ILE A 1 254 ? -5.568 14.303 3.072 1.00 96.06 254 ILE A CA 1
ATOM 1938 C C . ILE A 1 254 ? -5.919 12.828 2.828 1.00 96.06 254 ILE A C 1
ATOM 1940 O O . ILE A 1 254 ? -6.980 12.547 2.277 1.00 96.06 254 ILE A O 1
ATOM 1944 N N . LEU A 1 255 ? -5.069 11.876 3.232 1.00 96.00 255 LEU A N 1
ATOM 1945 C CA . LEU A 1 255 ? -5.346 10.442 3.062 1.00 96.00 255 LEU A CA 1
ATOM 1946 C C . LEU A 1 255 ? -6.588 9.983 3.837 1.00 96.00 255 LEU A C 1
ATOM 1948 O O . LEU A 1 255 ? -7.359 9.158 3.341 1.00 96.00 255 LEU A O 1
ATOM 1952 N N . GLN A 1 256 ? -6.805 10.528 5.034 1.00 94.94 256 GLN A N 1
ATOM 1953 C CA . GLN A 1 256 ? -7.955 10.189 5.866 1.00 94.94 256 GLN A CA 1
ATOM 1954 C C . GLN A 1 256 ? -9.270 10.614 5.193 1.00 94.94 256 GLN A C 1
ATOM 1956 O O . GLN A 1 256 ? -10.224 9.828 5.113 1.00 94.94 256 GLN A O 1
ATOM 1961 N N . GLU A 1 257 ? -9.291 11.817 4.619 1.00 94.94 257 GLU A N 1
ATOM 1962 C CA . GLU A 1 257 ? -10.442 12.380 3.905 1.00 94.94 257 GLU A CA 1
ATOM 1963 C C . GLU A 1 257 ? -10.570 11.893 2.455 1.00 94.94 257 GLU A C 1
ATOM 1965 O O . GLU A 1 257 ? -11.645 12.018 1.867 1.00 94.94 257 GLU A O 1
ATOM 1970 N N . ALA A 1 258 ? -9.516 11.290 1.891 1.00 93.94 258 ALA A N 1
ATOM 1971 C CA . ALA A 1 258 ? -9.460 10.888 0.490 1.00 93.94 258 ALA A CA 1
ATOM 1972 C C . ALA A 1 258 ? -10.681 10.058 0.084 1.00 93.94 258 ALA A C 1
ATOM 1974 O O . ALA A 1 258 ? -11.020 9.045 0.709 1.00 93.94 258 ALA A O 1
ATOM 1975 N N . SER A 1 259 ? -11.338 10.490 -0.986 1.00 90.75 259 SER A N 1
ATOM 1976 C CA . SER A 1 259 ? -12.513 9.814 -1.545 1.00 90.75 259 SER A CA 1
ATOM 1977 C C . SER A 1 259 ? -12.176 9.015 -2.801 1.00 90.75 259 SER A C 1
ATOM 1979 O O . SER A 1 259 ? -12.907 8.102 -3.187 1.00 90.75 259 SER A O 1
ATOM 1981 N N . ASP A 1 260 ? -11.053 9.358 -3.427 1.00 91.25 260 ASP A N 1
ATOM 1982 C CA . ASP A 1 260 ? -10.694 8.932 -4.765 1.00 91.25 260 ASP A CA 1
ATOM 1983 C C . ASP A 1 260 ? -9.151 8.817 -4.889 1.00 91.25 260 ASP A C 1
ATOM 1985 O O . ASP A 1 260 ? -8.391 9.316 -4.050 1.00 91.25 260 ASP A O 1
ATOM 1989 N N . CYS A 1 261 ? -8.652 8.117 -5.910 1.00 90.88 261 CYS A N 1
ATOM 1990 C CA . CYS A 1 261 ? -7.210 7.927 -6.111 1.00 90.88 261 CYS A CA 1
ATOM 1991 C C . CYS A 1 261 ? -6.466 9.240 -6.423 1.00 90.88 261 CYS A C 1
ATOM 1993 O O . CYS A 1 261 ? -5.246 9.307 -6.265 1.00 90.88 261 CYS A O 1
ATOM 1995 N N . ARG A 1 262 ? -7.157 10.303 -6.854 1.00 90.75 262 ARG A N 1
ATOM 1996 C CA . ARG A 1 262 ? -6.532 11.607 -7.131 1.00 90.75 262 ARG A CA 1
ATOM 1997 C C . ARG A 1 262 ? -6.191 12.335 -5.839 1.00 90.75 262 ARG A C 1
ATOM 1999 O O . ARG A 1 262 ? -5.141 12.972 -5.786 1.00 90.75 262 ARG A O 1
ATOM 2006 N N . ASP A 1 263 ? -7.018 12.215 -4.804 1.00 93.50 263 ASP A N 1
ATOM 2007 C CA . ASP A 1 263 ? -6.709 12.746 -3.473 1.00 93.50 263 ASP A CA 1
ATOM 2008 C C . ASP A 1 263 ? -5.451 12.083 -2.896 1.00 93.50 263 ASP A C 1
ATOM 2010 O O . ASP A 1 263 ? -4.533 12.777 -2.457 1.00 93.50 263 ASP A O 1
ATOM 2014 N N . VAL A 1 264 ? -5.350 10.754 -3.008 1.00 94.69 264 VAL A N 1
ATOM 2015 C CA . VAL A 1 264 ? -4.161 9.984 -2.598 1.00 94.69 264 VAL A CA 1
ATOM 2016 C C . VAL A 1 264 ? -2.926 10.425 -3.385 1.00 94.69 264 VAL A C 1
ATOM 2018 O O . VAL A 1 264 ? -1.880 10.718 -2.807 1.00 94.69 264 VAL A O 1
ATOM 2021 N N . SER A 1 265 ? -3.060 10.543 -4.709 1.00 92.88 265 SER A N 1
ATOM 2022 C CA . SER A 1 265 ? -1.986 10.995 -5.596 1.00 92.88 265 SER A CA 1
ATOM 2023 C C . SER A 1 265 ? -1.479 12.389 -5.219 1.00 92.88 265 SER A C 1
ATOM 2025 O O . SER A 1 265 ? -0.268 12.630 -5.177 1.00 92.88 265 SER A O 1
ATOM 2027 N N . ARG A 1 266 ? -2.404 13.306 -4.906 1.00 92.25 266 ARG A N 1
ATOM 2028 C CA . ARG A 1 266 ? -2.104 14.671 -4.459 1.00 92.25 266 ARG A CA 1
ATOM 2029 C C . ARG A 1 266 ? -1.369 14.667 -3.121 1.00 92.25 266 ARG A C 1
ATOM 2031 O O . ARG A 1 266 ? -0.388 15.397 -2.993 1.00 92.25 266 ARG A O 1
ATOM 2038 N N . ALA A 1 267 ? -1.818 13.850 -2.168 1.00 94.62 267 ALA A N 1
ATOM 2039 C CA . ALA A 1 267 ? -1.188 13.710 -0.859 1.00 94.62 267 ALA A CA 1
ATOM 2040 C C . ALA A 1 267 ? 0.281 13.281 -1.009 1.00 94.62 267 ALA A C 1
ATOM 2042 O O . ALA A 1 267 ? 1.185 14.004 -0.589 1.00 94.62 267 ALA A O 1
ATOM 2043 N N . ILE A 1 268 ? 0.526 12.176 -1.726 1.00 94.06 268 ILE A N 1
ATOM 2044 C CA . ILE A 1 268 ? 1.874 11.636 -1.955 1.00 94.06 268 ILE A CA 1
ATOM 2045 C C . ILE A 1 268 ? 2.780 12.659 -2.655 1.00 94.06 268 ILE A C 1
ATOM 2047 O O . ILE A 1 268 ? 3.926 12.846 -2.244 1.00 94.06 268 ILE A O 1
ATOM 2051 N N . LEU A 1 269 ? 2.285 13.362 -3.683 1.00 92.19 269 LEU A N 1
ATOM 2052 C CA . LEU A 1 269 ? 3.080 14.381 -4.384 1.00 92.19 269 LEU A CA 1
ATOM 2053 C C . LEU A 1 269 ? 3.457 15.558 -3.500 1.00 92.19 269 LEU A C 1
ATOM 2055 O O . LEU A 1 269 ? 4.536 16.116 -3.690 1.00 92.19 269 LEU A O 1
ATOM 2059 N N . ARG A 1 270 ? 2.561 15.974 -2.604 1.00 90.00 270 ARG A N 1
ATOM 2060 C CA . ARG A 1 270 ? 2.805 17.101 -1.708 1.00 90.00 270 ARG A CA 1
ATOM 2061 C C . ARG A 1 270 ? 3.919 16.753 -0.725 1.00 90.00 270 ARG A C 1
ATOM 2063 O O . ARG A 1 270 ? 4.963 17.398 -0.764 1.00 90.00 270 ARG A O 1
ATOM 2070 N N . ALA A 1 271 ? 3.749 15.660 0.020 1.00 91.81 271 ALA A N 1
ATOM 2071 C CA . ALA A 1 271 ? 4.718 15.210 1.019 1.00 91.81 271 ALA A CA 1
ATOM 2072 C C . ALA A 1 271 ? 6.129 15.012 0.438 1.00 91.81 271 ALA A C 1
ATOM 2074 O O . ALA A 1 271 ? 7.130 15.348 1.062 1.00 91.81 271 ALA A O 1
ATOM 2075 N N . ASN A 1 272 ? 6.222 14.489 -0.789 1.00 89.25 272 ASN A N 1
ATOM 2076 C CA . ASN A 1 272 ? 7.508 14.158 -1.402 1.00 89.25 272 ASN A CA 1
ATOM 2077 C C . ASN A 1 272 ? 8.159 15.305 -2.193 1.00 89.25 272 ASN A C 1
ATOM 2079 O O . ASN A 1 272 ? 9.356 15.259 -2.480 1.00 89.25 272 ASN A O 1
ATOM 2083 N N . ARG A 1 273 ? 7.405 16.350 -2.553 1.00 81.50 273 ARG A N 1
ATOM 2084 C CA . ARG A 1 273 ? 7.968 17.543 -3.205 1.00 81.50 273 ARG A CA 1
ATOM 2085 C C . ARG A 1 273 ? 8.681 18.442 -2.203 1.00 81.50 273 ARG A C 1
ATOM 2087 O O . ARG A 1 273 ? 9.724 19.004 -2.534 1.00 81.50 273 ARG A O 1
ATOM 2094 N N . ASP A 1 274 ? 8.123 18.555 -1.005 1.00 65.38 274 ASP A N 1
ATOM 2095 C CA . ASP A 1 274 ? 8.628 19.454 0.029 1.00 65.38 274 ASP A CA 1
ATOM 2096 C C . ASP A 1 274 ? 9.879 18.886 0.721 1.00 65.38 274 ASP A C 1
ATOM 2098 O O . ASP A 1 274 ? 10.734 19.650 1.149 1.00 65.38 274 ASP A O 1
ATOM 2102 N N . SER A 1 275 ? 10.081 17.562 0.699 1.00 58.19 275 SER A N 1
ATOM 2103 C CA . SER A 1 275 ? 11.300 16.900 1.199 1.00 58.19 275 SER A CA 1
ATOM 2104 C C . SER A 1 275 ? 12.554 17.069 0.324 1.00 58.19 275 SER A C 1
ATOM 2106 O O . SER A 1 275 ? 13.630 16.595 0.686 1.00 58.19 275 SER A O 1
ATOM 2108 N N . HIS A 1 276 ? 12.424 17.668 -0.863 1.00 51.31 276 HIS A N 1
ATOM 2109 C CA . HIS A 1 276 ? 13.539 17.942 -1.783 1.00 51.31 276 HIS A CA 1
ATOM 2110 C C . HIS A 1 276 ? 13.890 19.436 -1.880 1.00 51.31 276 HIS A C 1
ATOM 2112 O O . HIS A 1 276 ? 14.701 19.818 -2.729 1.00 51.31 276 HIS A O 1
ATOM 2118 N N . ARG A 1 277 ? 13.267 20.276 -1.047 1.00 42.50 277 ARG A N 1
ATOM 2119 C CA . ARG A 1 277 ? 13.663 21.670 -0.822 1.00 42.50 277 ARG A CA 1
ATOM 2120 C C . ARG A 1 277 ? 14.539 21.772 0.415 1.00 42.50 277 ARG A C 1
ATOM 2122 O O . ARG A 1 277 ? 15.447 22.629 0.371 1.00 42.50 277 ARG A O 1
#

Radius of gyration: 30.91 Å; Cα contacts (8 Å, |Δi|>4): 294; chains: 1; bounding box: 102×75×90 Å

pLDDT: mean 71.72, std 26.73, range [26.81, 98.38]

Sequence (277 aa):
MRPSDRTSSASGWPWAARCRRRRRSTRWKMSSCPPGRGGTRIRGRKGESVQPPFPWRAASGAPRGGDSPGGRVPGMVMLAMGNSGGAHSLSPVTMLVGIGVSILVVVFFRLSGRLRLRGRYESQVNRAMVGGPEITQLSATTREEAIAELAAHAARILRWPDEATIRRNVLRREAQMSTGLVHGIAIPHARFVGLGRSLVLFAKTSTPIEWVTADGRPVHMVFFLLTPEEDEDAQLKMLAEIGRCADDPDCRGILQEASDCRDVSRAILRANRDSHR

Nearest PDB structures (foldseek):
  3urr-assembly1_A  TM=9.167E-01  e=4.708E-12  Burkholderia thailandensis E264
  3urr-assembly1_B  TM=8.821E-01  e=2.544E-11  Burkholderia thailandensis E264
  1a6j-assembly1_B-2  TM=8.351E-01  e=2.094E-11  Escherichia coli
  2a0j-assembly1_A  TM=9.003E-01  e=1.207E-10  Neisseria meningitidis MC58
  4gqx-assembly1_B  TM=8.567E-01  e=4.007E-11  Burkholderia pseudomallei 1710b

Foldseek 3Di:
DDDDDDDDDDDDDDDPDDDDDDDDDDDDDDDDDDDDDDDDDDDDDDDDDDDDDDDDDDPDDDDDDDDDPPPPPPPPPPPPPPPPPDPPPDPPVNVVVVVVVVVVVVVCCVVVVVVPPDPPPDQLQLVQEDDDQAAAEDADQEPLSRLLVVLVVVCVRQVPPDSVVSSVQLVVVCVVDHQAEPPQEGEREGEDEPRPAKHWGKYFYPDFHQTDYPVRDGHGIYIYIYGYPVCPPSVVSNVVLVNQLNVDPVLVVQSVVDGTVVSNVVSSSVSVVVVVD

Solvent-accessible surface area (backbone atoms only — not comparable to full-atom values): 17329 Å² total; per-residue (Å²): 136,88,83,86,91,80,92,80,84,88,83,86,82,93,79,92,82,86,90,78,88,81,89,77,91,78,87,79,80,86,77,81,85,85,86,88,85,82,91,77,90,79,80,88,79,84,87,80,88,80,77,83,85,84,80,85,80,80,87,83,80,79,83,78,86,80,78,88,75,78,82,71,66,84,68,78,79,72,74,76,76,75,87,67,97,64,93,72,78,72,51,73,65,59,55,53,50,54,52,51,52,52,48,48,51,53,49,46,52,54,50,51,59,60,68,64,71,75,72,77,85,75,58,57,50,59,74,19,47,67,67,65,67,58,50,46,77,40,85,37,68,43,56,68,46,41,46,43,56,50,21,48,51,49,18,63,77,68,67,47,93,56,32,66,58,49,30,49,49,27,51,55,45,40,70,75,50,63,40,34,40,49,95,19,33,28,47,56,42,35,72,34,82,91,43,92,62,46,40,29,42,54,33,37,38,81,48,69,18,70,49,67,23,83,70,71,44,46,29,37,37,37,41,39,38,41,27,24,59,90,45,70,61,56,52,58,53,29,52,52,45,51,50,48,17,61,72,31,68,69,23,44,54,39,51,71,69,40,75,29,45,64,43,42,46,50,22,43,52,51,40,57,55,63,76,76,112